Protein AF-A0A914V8Y0-F1 (afdb_monomer_lite)

Organism: NCBI:txid2011161

Foldseek 3Di:
DDPVLLVVVLVLVLVLLVVAWDAPDPDRHFFDWDWDFFPAIDTLGASNPAGGSVSVNVSSVPDDDPPDPGGDCQNVLVVVVVSVVPDDDDQQAAAEAEAEDQDDPDDCLVSLVVCVVVLHFYAYEQEADVVGDGYPFPVSGDPQRTYYPVDPPVSVSVSVVRVVSSQDDDPDFWDFQAFPVRDTDSDIKGKAFDQAFLVVQQVVLVVVVWGFADDQDPRSVVRVLVVCVVVVAPPAKEFGQWWDDPNWTFGDPHPPDTHTDDPPTDFFADPPDDDPVATGWMFGDDPDSHTGIYGDHSRDRPDDGTYITMID

Structure (mmCIF, N/CA/C/O backbone):
data_AF-A0A914V8Y0-F1
#
_entry.id   AF-A0A914V8Y0-F1
#
loop_
_atom_site.group_PDB
_atom_site.id
_atom_site.type_symbol
_atom_site.label_atom_id
_atom_site.label_alt_id
_atom_site.label_comp_id
_atom_site.label_asym_id
_atom_site.label_entity_id
_atom_site.label_seq_id
_atom_site.pdbx_PDB_ins_code
_atom_site.Cartn_x
_atom_site.Cartn_y
_atom_site.Cartn_z
_atom_site.occupancy
_atom_site.B_iso_or_equiv
_atom_site.auth_seq_id
_atom_site.auth_comp_id
_atom_site.auth_asym_id
_atom_site.auth_atom_id
_atom_site.pdbx_PDB_model_num
ATOM 1 N N . MET A 1 1 ? -21.356 -3.720 25.096 1.00 85.12 1 MET A N 1
ATOM 2 C CA . MET A 1 1 ? -20.107 -4.232 25.711 1.00 85.12 1 MET A CA 1
ATOM 3 C C . MET A 1 1 ? -20.235 -4.189 27.230 1.00 85.12 1 MET A C 1
ATOM 5 O O . MET A 1 1 ? -20.868 -3.268 27.727 1.00 85.12 1 MET A O 1
ATOM 9 N N . THR A 1 2 ? -19.669 -5.150 27.965 1.00 90.31 2 THR A N 1
ATOM 10 C CA . THR A 1 2 ? -19.557 -5.099 29.440 1.00 90.31 2 THR A CA 1
ATOM 11 C C . THR A 1 2 ? -18.242 -4.453 29.882 1.00 90.31 2 THR A C 1
ATOM 13 O O . THR A 1 2 ? -17.305 -4.348 29.090 1.00 90.31 2 THR A O 1
ATOM 16 N N . LEU A 1 3 ? -18.129 -4.089 31.164 1.00 91.00 3 LEU A N 1
ATOM 17 C CA . LEU A 1 3 ? -16.872 -3.609 31.755 1.00 91.00 3 LEU A CA 1
ATOM 18 C C . LEU A 1 3 ? -15.721 -4.618 31.577 1.00 91.00 3 LEU A C 1
ATOM 20 O O . LEU A 1 3 ? -14.601 -4.237 31.244 1.00 91.00 3 LEU A O 1
ATOM 24 N N . GLN A 1 4 ? -16.000 -5.914 31.750 1.00 91.00 4 GLN A N 1
ATOM 25 C CA . GLN A 1 4 ? -15.007 -6.968 31.532 1.00 91.00 4 GLN A CA 1
ATOM 26 C C . GLN A 1 4 ? -14.620 -7.075 30.051 1.00 91.00 4 GLN A C 1
ATOM 28 O O . GLN A 1 4 ? -13.434 -7.171 29.741 1.00 91.00 4 GLN A O 1
ATOM 33 N N . GLY A 1 5 ? -15.596 -6.999 29.139 1.00 90.75 5 GLY A N 1
ATOM 34 C CA . GLY A 1 5 ? -15.334 -6.955 27.699 1.00 90.75 5 GLY A CA 1
ATOM 35 C C . GLY A 1 5 ? -14.433 -5.781 27.305 1.00 90.75 5 GLY A C 1
ATOM 36 O O . GLY A 1 5 ? -13.482 -5.974 26.551 1.00 90.75 5 GLY A O 1
ATOM 37 N N . LEU A 1 6 ? -14.661 -4.593 27.878 1.00 93.75 6 LEU A N 1
ATOM 38 C CA . LEU A 1 6 ? -13.796 -3.432 27.653 1.00 93.75 6 LEU A CA 1
ATOM 39 C C . LEU A 1 6 ? -12.365 -3.697 28.127 1.00 93.75 6 LEU A C 1
ATOM 41 O O . LEU A 1 6 ? -11.430 -3.421 27.385 1.00 93.75 6 LEU A O 1
ATOM 45 N N . SER A 1 7 ? -12.184 -4.284 29.313 1.00 94.50 7 SER A N 1
ATOM 46 C CA . SER A 1 7 ? -10.851 -4.621 29.830 1.00 94.50 7 SER A CA 1
ATOM 47 C C . SER A 1 7 ? -10.088 -5.579 28.904 1.00 94.50 7 SER A C 1
ATOM 49 O O . SER A 1 7 ? -8.896 -5.385 28.657 1.00 94.50 7 SER A O 1
ATOM 51 N N . VAL A 1 8 ? -10.777 -6.566 28.319 1.00 93.56 8 VAL A N 1
ATOM 52 C CA . VAL A 1 8 ? -10.186 -7.469 27.319 1.00 93.56 8 VAL A CA 1
ATOM 53 C C . VAL A 1 8 ? -9.778 -6.704 26.057 1.00 93.56 8 VAL A C 1
ATOM 55 O O . VAL A 1 8 ? -8.661 -6.883 25.571 1.00 93.56 8 VAL A O 1
ATOM 58 N N . VAL A 1 9 ? -10.642 -5.821 25.547 1.00 94.50 9 VAL A N 1
ATOM 59 C CA . VAL A 1 9 ? -10.338 -4.983 24.375 1.00 94.50 9 VAL A CA 1
ATOM 60 C C . VAL A 1 9 ? -9.158 -4.045 24.651 1.00 94.50 9 VAL A C 1
ATOM 62 O O . VAL A 1 9 ? -8.267 -3.933 23.815 1.00 94.50 9 VAL A O 1
ATOM 65 N N . GLN A 1 10 ? -9.088 -3.423 25.830 1.00 96.62 10 GLN A N 1
ATOM 66 C CA . GLN A 1 10 ? -7.956 -2.583 26.235 1.00 96.62 10 GLN A CA 1
ATOM 67 C C . GLN A 1 10 ? -6.643 -3.371 26.275 1.00 96.62 10 GLN A C 1
ATOM 69 O O . GLN A 1 10 ? -5.620 -2.873 25.803 1.00 96.62 10 GLN A O 1
ATOM 74 N N . GLY A 1 11 ? -6.662 -4.597 26.807 1.00 96.00 11 GLY A N 1
ATOM 75 C CA . GLY A 1 11 ? -5.497 -5.485 26.818 1.00 96.00 11 GLY A CA 1
ATOM 76 C C . GLY A 1 11 ? -5.042 -5.862 25.407 1.00 96.00 11 GLY A C 1
ATOM 77 O O . GLY A 1 11 ? -3.859 -5.759 25.091 1.00 96.00 11 GLY A O 1
ATOM 78 N N . PHE A 1 12 ? -5.989 -6.213 24.536 1.00 95.12 12 PHE A N 1
ATOM 79 C CA . PHE A 1 12 ? -5.719 -6.517 23.131 1.00 95.12 12 PHE A CA 1
ATOM 80 C C . PHE A 1 12 ? -5.110 -5.324 22.379 1.00 95.12 12 PHE A C 1
ATOM 82 O O . PHE A 1 12 ? -4.052 -5.458 21.764 1.00 95.12 12 PHE A O 1
ATOM 89 N N . LEU A 1 13 ? -5.729 -4.142 22.476 1.00 96.31 13 LEU A N 1
ATOM 90 C CA . LEU A 1 13 ? -5.207 -2.918 21.864 1.00 96.31 13 LEU A CA 1
ATOM 91 C C . LEU A 1 13 ? -3.825 -2.563 22.424 1.00 96.31 13 LEU A C 1
ATOM 93 O O . LEU A 1 13 ? -2.939 -2.203 21.655 1.00 96.31 13 LEU A O 1
ATOM 97 N N . SER A 1 14 ? -3.605 -2.718 23.733 1.00 96.69 14 SER A N 1
ATOM 98 C CA . SER A 1 14 ? -2.287 -2.488 24.341 1.00 96.69 14 SER A CA 1
ATOM 99 C C . SER A 1 14 ? -1.213 -3.366 23.693 1.00 96.69 14 SER A C 1
ATOM 101 O O . SER A 1 14 ? -0.189 -2.838 23.277 1.00 96.69 14 SER A O 1
ATOM 103 N N . GLY A 1 15 ? -1.470 -4.666 23.507 1.00 95.25 15 GLY A N 1
ATOM 104 C CA . GLY A 1 15 ? -0.516 -5.576 22.860 1.00 95.25 15 GLY A CA 1
ATOM 105 C C . GLY A 1 15 ? -0.212 -5.224 21.396 1.00 95.25 15 GLY A C 1
ATOM 106 O O . GLY A 1 15 ? 0.928 -5.356 20.948 1.00 95.25 15 GLY A O 1
ATOM 107 N N . ILE A 1 16 ? -1.200 -4.710 20.649 1.00 94.88 16 ILE A N 1
ATOM 108 C CA . ILE A 1 16 ? -0.961 -4.172 19.299 1.00 94.88 16 ILE A CA 1
ATOM 109 C C . ILE A 1 16 ? -0.028 -2.961 19.377 1.00 94.88 16 ILE A C 1
ATOM 111 O O . ILE A 1 16 ? 0.986 -2.922 18.685 1.00 94.88 16 ILE A O 1
ATOM 115 N N . PHE A 1 17 ? -0.353 -1.975 20.217 1.00 95.25 17 PHE A N 1
ATOM 116 C CA . PHE A 1 17 ? 0.397 -0.719 20.289 1.00 95.25 17 PHE A CA 1
ATOM 117 C C . PHE A 1 17 ? 1.781 -0.863 20.935 1.00 95.25 17 PHE A C 1
ATOM 119 O O . PHE A 1 17 ? 2.656 -0.059 20.632 1.00 95.25 17 PHE A O 1
ATOM 126 N N . GLU A 1 18 ? 2.028 -1.908 21.728 1.00 95.00 18 GLU A N 1
ATOM 127 C CA . GLU A 1 18 ? 3.374 -2.305 22.174 1.00 95.00 18 GLU A CA 1
ATOM 128 C C . GLU A 1 18 ? 4.288 -2.696 21.003 1.00 95.00 18 GLU A C 1
ATOM 130 O O . GLU A 1 18 ? 5.498 -2.487 21.064 1.00 95.00 18 GLU A O 1
ATOM 135 N N . SER A 1 19 ? 3.715 -3.213 19.912 1.00 91.94 19 SER A N 1
ATOM 136 C CA . SER A 1 19 ? 4.452 -3.577 18.694 1.00 91.94 19 SER A CA 1
ATOM 137 C C . SER A 1 19 ? 4.633 -2.400 17.725 1.00 91.94 19 SER A C 1
ATOM 139 O O . SER A 1 19 ? 5.245 -2.560 16.668 1.00 91.94 19 SER A O 1
ATOM 141 N N . LEU A 1 20 ? 4.098 -1.216 18.053 1.00 93.50 20 LEU A N 1
ATOM 142 C CA . LEU A 1 20 ? 4.116 -0.028 17.201 1.00 93.50 20 LEU A CA 1
ATOM 143 C C . LEU A 1 20 ? 4.937 1.105 17.829 1.00 93.50 20 LEU A C 1
ATOM 145 O O . LEU A 1 20 ? 4.968 1.316 19.041 1.00 93.50 20 LEU A O 1
ATOM 149 N N . SER A 1 21 ? 5.566 1.905 16.971 1.00 95.00 21 SER A N 1
ATOM 150 C CA . SER A 1 21 ? 6.230 3.142 17.390 1.00 95.00 21 SER A CA 1
ATOM 151 C C . SER A 1 21 ? 5.251 4.312 17.296 1.00 95.00 21 SER A C 1
ATOM 153 O O . SER A 1 21 ? 4.904 4.736 16.190 1.00 95.00 21 SER A O 1
ATOM 155 N N . VAL A 1 22 ? 4.799 4.839 18.437 1.00 96.94 22 VAL A N 1
ATOM 156 C CA . VAL A 1 22 ? 3.896 6.001 18.492 1.00 96.94 22 VAL A CA 1
ATOM 157 C C . VAL A 1 22 ? 4.695 7.275 18.736 1.00 96.94 22 VAL A C 1
ATOM 159 O O . VAL A 1 22 ? 5.467 7.353 19.690 1.00 96.94 22 VAL A O 1
ATOM 162 N N . SER A 1 23 ? 4.521 8.275 17.871 1.00 95.81 23 SER A N 1
ATOM 163 C CA . SER A 1 23 ? 5.169 9.583 18.000 1.00 95.81 23 SER A CA 1
ATOM 164 C C . SER A 1 23 ? 4.495 10.633 17.115 1.00 95.81 23 SER A C 1
ATOM 166 O O . SER A 1 23 ? 3.893 10.312 16.090 1.00 95.81 23 SER A O 1
ATOM 168 N N . GLN A 1 24 ? 4.669 11.909 17.469 1.00 94.62 24 GLN A N 1
ATOM 169 C CA . GLN A 1 24 ? 4.318 13.046 16.611 1.00 94.62 24 GLN A CA 1
ATOM 170 C C . GLN A 1 24 ? 5.422 13.413 15.599 1.00 94.62 24 GLN A C 1
ATOM 172 O O . GLN A 1 24 ? 5.199 14.273 14.745 1.00 94.62 24 GLN A O 1
ATOM 177 N N . GLY A 1 25 ? 6.595 12.771 15.683 1.00 90.50 25 GLY A N 1
ATOM 178 C CA . GLY A 1 25 ? 7.754 13.039 14.831 1.00 90.50 25 GLY A CA 1
ATOM 179 C C . GLY A 1 25 ? 7.596 12.624 13.362 1.00 90.50 25 GLY A C 1
ATOM 180 O O . GLY A 1 25 ? 6.629 11.982 12.954 1.00 90.50 25 GLY A O 1
ATOM 181 N N . VAL A 1 26 ? 8.597 12.980 12.552 1.00 85.62 26 VAL A N 1
ATOM 182 C CA . VAL A 1 26 ? 8.676 12.607 11.131 1.00 85.62 26 VAL A CA 1
ATOM 183 C C . VAL A 1 26 ? 9.380 11.260 10.993 1.00 85.62 26 VAL A C 1
ATOM 185 O O . VAL A 1 26 ? 10.468 11.071 11.530 1.00 85.62 26 VAL A O 1
ATOM 188 N N . GLY A 1 27 ? 8.773 10.326 10.263 1.00 85.00 27 GLY A N 1
ATOM 189 C CA . GLY A 1 27 ? 9.328 8.995 10.025 1.00 85.00 27 GLY A CA 1
ATOM 190 C C . GLY A 1 27 ? 8.258 7.909 10.062 1.00 85.00 27 GLY A C 1
ATOM 191 O O . GLY A 1 27 ? 7.068 8.184 9.876 1.00 85.00 27 GLY A O 1
ATOM 192 N N . GLN A 1 28 ? 8.691 6.675 10.318 1.00 86.88 28 GLN A N 1
ATOM 193 C CA . GLN A 1 28 ? 7.829 5.497 10.449 1.00 86.88 28 GLN A CA 1
ATOM 194 C C . GLN A 1 28 ? 7.165 5.453 11.835 1.00 86.88 28 GLN A C 1
ATOM 196 O O . GLN A 1 28 ? 7.394 4.548 12.631 1.00 86.88 28 GLN A O 1
ATOM 201 N N . TYR A 1 29 ? 6.355 6.471 12.127 1.00 92.56 29 TYR A N 1
ATOM 202 C CA . TYR A 1 29 ? 5.628 6.598 13.388 1.00 92.56 29 TYR A CA 1
ATOM 203 C C . TYR A 1 29 ? 4.118 6.602 13.175 1.00 92.56 29 TYR A C 1
ATOM 205 O O . TYR A 1 29 ? 3.599 7.187 12.213 1.00 92.56 29 TYR A O 1
ATOM 213 N N . THR A 1 30 ? 3.420 5.998 14.129 1.00 94.31 30 THR A N 1
ATOM 214 C CA . THR A 1 30 ? 1.962 5.982 14.236 1.00 94.31 30 THR A CA 1
ATOM 215 C C . THR A 1 30 ? 1.492 7.140 15.112 1.00 94.31 30 THR A C 1
ATOM 217 O O . THR A 1 30 ? 2.129 7.477 16.107 1.00 94.31 30 THR A O 1
ATOM 220 N N . ARG A 1 31 ? 0.358 7.738 14.745 1.00 95.75 31 ARG A N 1
ATOM 221 C CA . ARG A 1 31 ? -0.401 8.663 15.592 1.00 95.75 31 ARG A CA 1
ATOM 222 C C . ARG A 1 31 ? -1.704 7.981 15.987 1.00 95.75 31 ARG A C 1
ATOM 224 O O . ARG A 1 31 ? -2.298 7.301 15.155 1.00 95.75 31 ARG A O 1
ATOM 231 N N . LEU A 1 32 ? -2.120 8.137 17.238 1.00 97.19 32 LEU A N 1
ATOM 232 C CA . LEU A 1 32 ? -3.288 7.455 17.793 1.00 97.19 32 LEU A CA 1
ATOM 233 C C . LEU A 1 32 ? -4.318 8.485 18.246 1.00 97.19 32 LEU A C 1
ATOM 235 O O . LEU A 1 32 ? -3.988 9.360 19.036 1.00 97.19 32 LEU A O 1
ATOM 239 N N . GLY A 1 33 ? -5.548 8.348 17.759 1.00 97.31 33 GLY A N 1
ATOM 240 C CA . GLY A 1 33 ? -6.749 9.027 18.242 1.00 97.31 33 GLY A CA 1
ATOM 241 C C . GLY A 1 33 ? -7.706 7.977 18.795 1.00 97.31 33 GLY A C 1
ATOM 242 O O . GLY A 1 33 ? -7.802 6.891 18.221 1.00 97.31 33 GLY A O 1
ATOM 243 N N . ILE A 1 34 ? -8.389 8.265 19.901 1.00 98.06 34 ILE A N 1
ATOM 244 C CA . ILE A 1 34 ? -9.304 7.310 20.538 1.00 98.06 34 ILE A CA 1
ATOM 245 C C . ILE A 1 34 ? -10.673 7.959 20.698 1.00 98.06 34 ILE A C 1
ATOM 247 O O . ILE A 1 34 ? -10.817 9.013 21.320 1.00 98.06 34 ILE A O 1
ATOM 251 N N . VAL A 1 35 ? -11.686 7.283 20.161 1.00 97.88 35 VAL A N 1
ATOM 252 C CA . VAL A 1 35 ? -13.099 7.636 20.299 1.00 97.88 35 VAL A CA 1
ATOM 253 C C . VAL A 1 35 ? -13.811 6.441 20.921 1.00 97.88 35 VAL A C 1
ATOM 255 O O . VAL A 1 35 ? -13.752 5.338 20.379 1.00 97.88 35 VAL A O 1
ATOM 258 N N . GLY A 1 36 ? -14.469 6.644 22.060 1.00 95.81 36 GLY A N 1
ATOM 259 C CA . GLY A 1 36 ? -15.422 5.669 22.592 1.00 95.81 36 GLY A CA 1
ATOM 260 C C . GLY A 1 36 ? -16.832 6.011 22.148 1.00 95.81 36 GLY A C 1
ATOM 261 O O . GLY A 1 36 ? -17.140 7.175 21.899 1.00 95.81 36 GLY A O 1
ATOM 262 N N . PHE A 1 37 ? -17.692 5.005 22.045 1.00 94.38 37 PHE A N 1
ATOM 263 C CA . PHE A 1 37 ? -19.072 5.205 21.622 1.00 94.38 37 PHE A CA 1
ATOM 264 C C . PHE A 1 37 ? -20.035 4.246 22.325 1.00 94.38 37 PHE A C 1
ATOM 266 O O . PHE A 1 37 ? -19.698 3.096 22.614 1.00 94.38 37 PHE A O 1
ATOM 273 N N . ALA A 1 38 ? -21.237 4.755 22.577 1.00 93.69 38 ALA A N 1
ATOM 274 C CA . ALA A 1 38 ? -22.417 4.038 23.049 1.00 93.69 38 ALA A CA 1
ATOM 275 C C . ALA A 1 38 ? -23.648 4.663 22.364 1.00 93.69 38 ALA A C 1
ATOM 277 O O . ALA A 1 38 ? -23.738 4.620 21.137 1.00 93.69 38 ALA A O 1
ATOM 278 N N . ALA A 1 39 ? -24.551 5.315 23.109 1.00 92.44 39 ALA A N 1
ATOM 279 C CA . ALA A 1 39 ? -25.604 6.159 22.527 1.00 92.44 39 ALA A CA 1
ATOM 280 C C . ALA A 1 39 ? -25.028 7.398 21.811 1.00 92.44 39 ALA A C 1
ATOM 282 O O . ALA A 1 39 ? -25.521 7.805 20.759 1.00 92.44 39 ALA A O 1
ATOM 283 N N . ASN A 1 40 ? -23.969 7.973 22.391 1.00 92.75 40 ASN A N 1
ATOM 284 C CA . ASN A 1 40 ? -23.201 9.098 21.863 1.00 92.75 40 ASN A CA 1
ATOM 285 C C . ASN A 1 40 ? -21.730 8.692 21.700 1.00 92.75 40 ASN A C 1
ATOM 287 O O . ASN A 1 40 ? -21.305 7.659 22.224 1.00 92.75 40 ASN A O 1
ATOM 291 N N . ALA A 1 41 ? -20.955 9.514 20.996 1.00 95.62 41 ALA A N 1
ATOM 292 C CA . ALA A 1 41 ? -19.517 9.339 20.841 1.00 95.62 41 ALA A CA 1
ATOM 293 C C . ALA A 1 41 ? -18.739 10.371 21.668 1.00 95.62 41 ALA A C 1
ATOM 295 O O . ALA A 1 41 ? -19.129 11.535 21.753 1.00 95.62 41 ALA A O 1
ATOM 296 N N . THR A 1 42 ? -17.627 9.932 22.254 1.00 96.31 42 THR A N 1
ATOM 297 C CA . THR A 1 42 ? -16.758 10.730 23.123 1.00 96.31 42 THR A CA 1
ATOM 298 C C . THR A 1 42 ? -15.320 10.604 22.643 1.00 96.31 42 THR A C 1
ATOM 300 O O . THR A 1 42 ? -14.786 9.498 22.535 1.00 96.31 42 THR A O 1
ATOM 303 N N . VAL A 1 43 ? -14.674 11.739 22.376 1.00 97.69 43 VAL A N 1
ATOM 304 C CA . VAL A 1 43 ? -13.241 11.790 22.062 1.00 97.69 43 VAL A CA 1
ATOM 305 C C . VAL A 1 43 ? -12.452 11.696 23.366 1.00 97.69 43 VAL A C 1
ATOM 307 O O . VAL A 1 43 ? -12.572 12.568 24.223 1.00 97.69 43 VAL A O 1
ATOM 310 N N . PHE A 1 44 ? -11.634 10.655 23.513 1.00 97.00 44 PHE A N 1
ATOM 311 C CA . PHE A 1 44 ? -10.677 10.548 24.619 1.00 97.00 44 PHE A CA 1
ATOM 312 C C . PHE A 1 44 ? -9.378 11.287 24.300 1.00 97.00 44 PHE A C 1
ATOM 314 O O . PHE A 1 44 ? -8.791 11.902 25.187 1.00 97.00 44 PHE A O 1
ATOM 321 N N . ASN A 1 45 ? -8.948 11.245 23.037 1.00 97.00 45 ASN A N 1
ATOM 322 C CA . ASN A 1 45 ? -7.819 12.020 22.540 1.00 97.00 45 ASN A CA 1
ATOM 323 C C . ASN A 1 45 ? -7.850 12.145 21.009 1.00 97.00 45 ASN A C 1
ATOM 325 O O . ASN A 1 45 ? -8.334 11.255 20.302 1.00 97.00 45 ASN A O 1
ATOM 329 N N . TYR A 1 46 ? -7.261 13.223 20.505 1.00 97.62 46 TYR A N 1
ATOM 330 C CA . TYR A 1 46 ? -7.013 13.460 19.088 1.00 97.62 46 TYR A CA 1
ATOM 331 C C . TYR A 1 46 ? -5.701 12.809 18.634 1.00 97.62 46 TYR A C 1
ATOM 333 O O . TYR A 1 46 ? -4.859 12.409 19.443 1.00 97.62 46 TYR A O 1
ATOM 341 N N . LEU A 1 47 ? -5.506 12.736 17.312 1.00 97.00 47 LEU A N 1
ATOM 342 C CA . LEU A 1 47 ? -4.308 12.166 16.678 1.00 97.00 47 LEU A CA 1
ATOM 343 C C . LEU A 1 47 ? -3.005 12.887 17.076 1.00 97.00 47 LEU A C 1
ATOM 345 O O . LEU A 1 47 ? -1.923 12.316 16.943 1.00 97.00 47 LEU A O 1
ATOM 349 N N . THR A 1 48 ? -3.094 14.126 17.558 1.00 95.81 48 THR A N 1
ATOM 350 C CA . THR A 1 48 ? -1.958 14.990 17.914 1.00 95.81 48 THR A CA 1
ATOM 351 C C . THR A 1 48 ? -1.581 14.960 19.395 1.00 95.81 48 THR A C 1
ATOM 353 O O . THR A 1 48 ? -0.548 15.511 19.767 1.00 95.81 48 THR A O 1
ATOM 356 N N . ASP A 1 49 ? -2.388 14.324 20.244 1.00 96.69 49 ASP A N 1
ATOM 357 C CA . ASP A 1 49 ? -2.256 14.465 21.701 1.00 96.69 49 ASP A CA 1
ATOM 358 C C . ASP A 1 49 ? -1.204 13.514 22.296 1.00 96.69 49 ASP A C 1
ATOM 360 O O . ASP A 1 49 ? -0.579 13.813 23.315 1.00 96.69 49 ASP A O 1
ATOM 364 N N . ILE A 1 50 ? -0.991 12.361 21.655 1.00 97.31 50 ILE A N 1
ATOM 365 C CA . ILE A 1 50 ? -0.146 11.271 22.160 1.00 97.31 50 ILE A CA 1
ATOM 366 C C . ILE A 1 50 ? 1.240 11.328 21.513 1.00 97.31 50 ILE A C 1
ATOM 368 O O . ILE A 1 50 ? 1.374 11.210 20.296 1.00 97.31 50 ILE A O 1
ATOM 372 N N . ASN A 1 51 ? 2.289 11.462 22.327 1.00 96.75 51 ASN A N 1
ATOM 373 C CA . ASN A 1 51 ? 3.661 11.697 21.860 1.00 96.75 51 ASN A CA 1
ATOM 374 C C . ASN A 1 51 ? 4.596 10.484 21.973 1.00 96.75 51 ASN A C 1
ATOM 376 O O . ASN A 1 51 ? 5.706 10.530 21.439 1.00 96.75 51 ASN A O 1
ATOM 380 N N . SER A 1 52 ? 4.179 9.419 22.658 1.00 97.56 52 SER A N 1
ATOM 381 C CA . SER A 1 52 ? 4.984 8.209 22.853 1.00 97.56 52 SER A CA 1
ATOM 382 C C . SER A 1 52 ? 4.127 6.950 22.950 1.00 97.56 52 SER A C 1
ATOM 384 O O . SER A 1 52 ? 2.930 7.019 23.247 1.00 97.56 52 SER A O 1
ATOM 386 N N . THR A 1 53 ? 4.754 5.786 22.761 1.00 97.81 53 THR A N 1
ATOM 387 C CA . THR A 1 53 ? 4.100 4.487 22.968 1.00 97.81 53 THR A CA 1
ATOM 388 C C . THR A 1 53 ? 3.597 4.336 24.409 1.00 97.81 53 THR A C 1
ATOM 390 O O . THR A 1 53 ? 2.453 3.943 24.603 1.00 97.81 53 THR A O 1
ATOM 393 N N . ASP A 1 54 ? 4.350 4.766 25.427 1.00 98.00 54 ASP A N 1
ATOM 394 C CA . ASP A 1 54 ? 3.891 4.710 26.828 1.00 98.00 54 ASP A CA 1
ATOM 395 C C . ASP A 1 54 ? 2.631 5.554 27.086 1.00 98.00 54 ASP A C 1
ATOM 397 O O . ASP A 1 54 ? 1.727 5.142 27.824 1.00 98.00 54 ASP A O 1
ATOM 401 N N . GLN A 1 55 ? 2.542 6.734 26.459 1.00 98.25 55 GLN A N 1
ATOM 402 C CA . GLN A 1 55 ? 1.339 7.566 26.520 1.00 98.25 55 GLN A CA 1
ATOM 403 C C . GLN A 1 55 ? 0.165 6.900 25.795 1.00 98.25 55 GLN A C 1
ATOM 405 O O . GLN A 1 55 ? -0.954 6.963 26.296 1.00 98.25 55 GLN A O 1
ATOM 410 N N . ALA A 1 56 ? 0.412 6.213 24.675 1.00 98.19 56 ALA A N 1
ATOM 411 C CA . ALA A 1 56 ? -0.610 5.441 23.972 1.00 98.19 56 ALA A CA 1
ATOM 412 C C . ALA A 1 56 ? -1.188 4.329 24.855 1.00 98.19 56 ALA A C 1
ATOM 414 O O . ALA A 1 56 ? -2.404 4.235 25.010 1.00 98.19 56 ALA A O 1
ATOM 415 N N . LEU A 1 5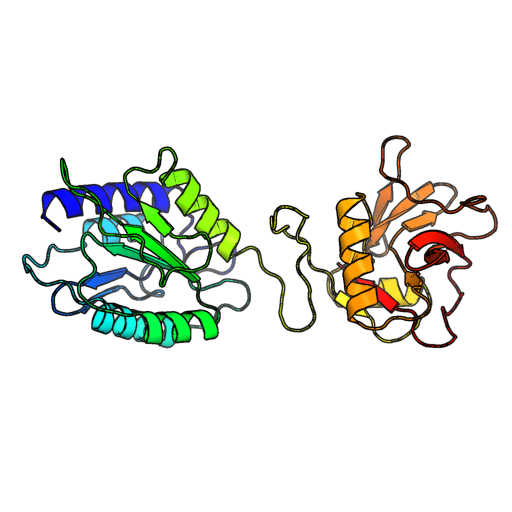7 ? -0.327 3.539 25.503 1.00 98.25 57 LEU A N 1
ATOM 416 C CA . LEU A 1 57 ? -0.752 2.475 26.418 1.00 98.25 57 LEU A CA 1
ATOM 417 C C . LEU A 1 57 ? -1.527 3.034 27.617 1.00 98.25 57 LEU A C 1
ATOM 419 O O . LEU A 1 57 ? -2.527 2.454 28.041 1.00 98.25 57 LEU A O 1
ATOM 423 N N . SER A 1 58 ? -1.098 4.181 28.145 1.00 98.00 58 SER A N 1
ATOM 424 C CA . SER A 1 58 ? -1.798 4.865 29.236 1.00 98.00 58 SER A CA 1
ATOM 425 C C . SER A 1 58 ? -3.179 5.366 28.802 1.00 98.00 58 SER A C 1
ATOM 427 O O . SER A 1 58 ? -4.149 5.159 29.528 1.00 98.00 58 SER A O 1
ATOM 429 N N . ALA A 1 59 ? -3.291 5.956 27.608 1.00 98.06 59 ALA A N 1
ATOM 430 C CA . ALA A 1 59 ? -4.554 6.433 27.045 1.00 98.06 59 ALA A CA 1
ATOM 431 C C . ALA A 1 59 ? -5.542 5.284 26.786 1.00 98.06 59 ALA A C 1
ATOM 433 O O . ALA A 1 59 ? -6.705 5.384 27.165 1.00 98.06 59 ALA A O 1
ATOM 434 N N . ILE A 1 60 ? -5.073 4.156 26.235 1.00 98.06 60 ILE A N 1
ATOM 435 C CA . ILE A 1 60 ? -5.895 2.953 26.017 1.00 98.06 60 ILE A CA 1
ATOM 436 C C . ILE A 1 60 ? -6.462 2.429 27.344 1.00 98.06 60 ILE A C 1
ATOM 438 O O . ILE A 1 60 ? -7.656 2.145 27.445 1.00 98.06 60 ILE A O 1
ATOM 442 N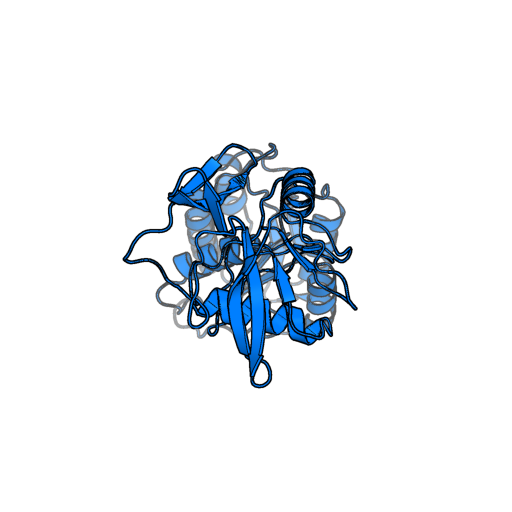 N . ARG A 1 61 ? -5.631 2.336 28.390 1.00 96.94 61 ARG A N 1
ATOM 443 C CA . ARG A 1 61 ? -6.064 1.889 29.728 1.00 96.94 61 ARG A CA 1
ATOM 444 C C . ARG A 1 61 ? -7.002 2.885 30.417 1.00 96.94 61 ARG A C 1
ATOM 446 O O . ARG A 1 61 ? -7.777 2.480 31.278 1.00 96.94 61 ARG A O 1
ATOM 453 N N . ALA A 1 62 ? -6.940 4.163 30.047 1.00 96.38 62 ALA A N 1
ATOM 454 C CA . ALA A 1 62 ? -7.780 5.221 30.603 1.00 96.38 62 ALA A CA 1
ATOM 455 C C . ALA A 1 62 ? -9.170 5.325 29.949 1.00 96.38 62 ALA A C 1
ATOM 457 O O . ALA A 1 62 ? -9.999 6.089 30.445 1.00 96.38 62 ALA A O 1
ATOM 458 N N . ILE A 1 63 ? -9.445 4.574 28.871 1.00 96.12 63 ILE A N 1
ATOM 459 C CA . ILE A 1 63 ? -10.776 4.525 28.246 1.00 96.12 63 ILE A CA 1
ATOM 460 C C . ILE A 1 63 ? -11.809 4.120 29.300 1.00 96.12 63 ILE A C 1
ATOM 462 O O . ILE A 1 63 ? -11.704 3.064 29.927 1.00 96.12 63 ILE A O 1
ATOM 466 N N . GLN A 1 64 ? -12.813 4.972 29.488 1.00 93.75 64 GLN A N 1
ATOM 467 C CA . GLN A 1 64 ? -13.853 4.762 30.485 1.00 93.75 64 GLN A CA 1
ATOM 468 C C . GLN A 1 64 ? -15.018 3.968 29.901 1.00 93.75 64 GLN A C 1
ATOM 470 O O . GLN A 1 64 ? -15.433 4.182 28.761 1.00 93.75 64 GLN A O 1
ATOM 475 N N . TYR A 1 65 ? -15.556 3.056 30.708 1.00 92.94 65 TYR A N 1
ATOM 476 C CA . TYR A 1 65 ? -16.780 2.343 30.378 1.00 92.94 65 TYR A CA 1
ATOM 477 C C . TYR A 1 65 ? -17.983 3.274 30.542 1.00 92.94 65 TYR A C 1
ATOM 479 O O . TYR A 1 65 ? -18.210 3.791 31.632 1.00 92.94 65 TYR A O 1
ATOM 487 N N . ASP A 1 66 ? -18.748 3.460 29.467 1.00 92.38 66 ASP A N 1
ATOM 488 C CA . ASP A 1 66 ? -19.934 4.325 29.457 1.00 92.38 66 ASP A CA 1
ATOM 489 C C . ASP A 1 66 ? -21.080 3.774 30.327 1.00 92.38 66 ASP A C 1
ATOM 491 O O . ASP A 1 66 ? -21.802 4.530 30.969 1.00 92.38 66 ASP A O 1
ATOM 495 N N . GLY A 1 67 ? -21.230 2.447 30.400 1.00 87.94 67 GLY A N 1
ATOM 496 C CA . GLY A 1 67 ? -22.312 1.804 31.155 1.00 87.94 67 GLY A CA 1
ATOM 497 C C . GLY A 1 67 ? -23.671 1.782 30.453 1.00 87.94 67 GLY A C 1
ATOM 498 O O . GLY A 1 67 ? -24.568 1.092 30.936 1.00 87.94 67 GLY A O 1
ATOM 499 N N . GLY A 1 68 ? -23.826 2.479 29.323 1.00 85.94 68 GLY A N 1
ATOM 500 C CA . GLY A 1 68 ? -25.025 2.429 28.495 1.00 85.94 68 GLY A CA 1
ATOM 501 C C . GLY A 1 68 ? -25.245 1.081 27.799 1.00 85.94 68 GLY A C 1
ATOM 502 O O . GLY A 1 68 ? -24.318 0.302 27.559 1.00 85.94 68 GLY A O 1
ATOM 503 N N . ASP A 1 69 ? -26.503 0.819 27.447 1.00 85.75 69 ASP A N 1
ATOM 504 C CA . ASP A 1 69 ? -26.964 -0.375 26.728 1.00 85.75 69 ASP A CA 1
ATOM 505 C C . ASP A 1 69 ? -27.200 -0.128 25.226 1.00 85.75 69 ASP A C 1
ATOM 507 O O . ASP A 1 69 ? -27.421 -1.072 24.465 1.00 85.75 69 ASP A O 1
ATOM 511 N N . GLN A 1 70 ? -27.115 1.128 24.784 1.00 89.06 70 GLN A N 1
ATOM 512 C CA . GLN A 1 70 ? -27.262 1.515 23.384 1.00 89.06 70 GLN A CA 1
ATOM 513 C C . GLN A 1 70 ? -25.923 1.543 22.649 1.00 89.06 70 GLN A C 1
ATOM 515 O O . GLN A 1 70 ? -24.888 1.921 23.196 1.00 89.06 70 GLN A O 1
ATOM 520 N N . VAL A 1 71 ? -25.973 1.196 21.365 1.00 90.44 71 VAL A N 1
ATOM 521 C CA . VAL A 1 71 ? -24.854 1.308 20.429 1.00 90.44 71 VAL A CA 1
ATOM 522 C C . VAL A 1 71 ? -25.339 2.081 19.210 1.00 90.44 71 VAL A C 1
ATOM 524 O O . VAL A 1 71 ? -26.385 1.756 18.653 1.00 90.44 71 VAL A O 1
ATOM 527 N N . ASN A 1 72 ? -24.599 3.116 18.827 1.00 92.25 72 ASN A N 1
ATOM 528 C CA . ASN A 1 72 ? -24.891 3.948 17.669 1.00 92.25 72 ASN A CA 1
ATOM 529 C C . ASN A 1 72 ? -23.577 4.283 16.954 1.00 92.25 72 ASN A C 1
ATOM 531 O O . ASN A 1 72 ? -22.735 5.015 17.481 1.00 92.25 72 ASN A O 1
ATOM 535 N N . LEU A 1 73 ? -23.375 3.712 15.769 1.00 93.06 73 LEU A N 1
ATOM 536 C CA . LEU A 1 73 ? -22.153 3.892 14.993 1.00 93.06 73 LEU A CA 1
ATOM 537 C C . LEU A 1 73 ? -22.169 5.214 14.223 1.00 93.06 73 LEU A C 1
ATOM 539 O O . LEU A 1 73 ? -21.113 5.813 14.051 1.00 93.06 73 LEU A O 1
ATOM 543 N N . ILE A 1 74 ? -23.329 5.723 13.806 1.00 93.56 74 ILE A N 1
ATOM 544 C CA . ILE A 1 74 ? -23.439 7.011 13.100 1.00 93.56 74 ILE A CA 1
ATOM 545 C C . ILE A 1 74 ? -22.715 8.170 13.824 1.00 93.56 74 ILE A C 1
ATOM 547 O O . ILE A 1 74 ? -21.846 8.782 13.193 1.00 93.56 74 ILE A O 1
ATOM 551 N N . PRO A 1 75 ? -22.985 8.485 15.111 1.00 94.75 75 PRO A N 1
ATOM 552 C CA . PRO A 1 75 ? -22.270 9.545 15.817 1.00 94.75 75 PRO A CA 1
ATOM 553 C C . PRO A 1 75 ? -20.788 9.203 15.995 1.00 94.75 75 PRO A C 1
ATOM 555 O O . PRO A 1 75 ? -19.951 10.092 15.893 1.00 94.75 75 PRO A O 1
ATOM 558 N N . ALA A 1 76 ? -20.434 7.924 16.168 1.00 95.00 76 ALA A N 1
ATOM 559 C CA . ALA A 1 76 ? -19.035 7.502 16.245 1.00 95.00 76 ALA A CA 1
ATOM 560 C C . ALA A 1 76 ? -18.271 7.835 14.956 1.00 95.00 76 ALA A C 1
ATOM 562 O O . ALA A 1 76 ? -17.193 8.424 15.002 1.00 95.00 76 ALA A O 1
ATOM 563 N N . PHE A 1 77 ? -18.852 7.526 13.798 1.00 95.50 77 PHE A N 1
ATOM 564 C CA . PHE A 1 77 ? -18.281 7.836 12.492 1.00 95.50 77 PHE A CA 1
ATOM 565 C C . PHE A 1 77 ? -18.165 9.348 12.240 1.00 95.50 77 PHE A C 1
ATOM 567 O O . PHE A 1 77 ? -17.161 9.796 11.685 1.00 95.50 77 PHE A O 1
ATOM 574 N N . GLN A 1 78 ? -19.150 10.138 12.675 1.00 95.12 78 GLN A N 1
ATOM 575 C CA . GLN A 1 78 ? -19.098 11.603 12.597 1.00 95.12 78 GLN A CA 1
ATOM 576 C C . GLN A 1 78 ? -17.970 12.175 13.466 1.00 95.12 78 GLN A C 1
ATOM 578 O O . GLN A 1 78 ? -17.177 12.987 12.992 1.00 95.12 78 GLN A O 1
ATOM 583 N N . THR A 1 79 ? -17.836 11.701 14.705 1.00 97.25 79 THR A N 1
ATOM 584 C CA . THR A 1 79 ? -16.749 12.105 15.606 1.00 97.25 79 THR A CA 1
ATOM 585 C C . THR A 1 79 ? -15.378 11.673 15.080 1.00 97.25 79 THR A C 1
ATOM 587 O O . THR A 1 79 ? -14.415 12.429 15.164 1.00 97.25 79 THR A O 1
ATOM 590 N N . VAL A 1 80 ? -15.263 10.492 14.466 1.00 97.19 80 VAL A N 1
ATOM 591 C CA . VAL A 1 80 ? -14.022 10.070 13.793 1.00 97.19 80 VAL A CA 1
ATOM 592 C C . VAL A 1 80 ? -13.672 11.010 12.637 1.00 97.19 80 VAL A C 1
ATOM 594 O O . VAL A 1 80 ? -12.507 11.374 12.475 1.00 97.19 80 VAL A O 1
ATOM 597 N N . GLN A 1 81 ? -14.660 11.439 11.847 1.00 95.44 81 GLN A N 1
ATOM 598 C CA . GLN A 1 81 ? -14.439 12.406 10.773 1.00 95.44 81 GLN A CA 1
ATOM 599 C C . GLN A 1 81 ? -13.930 13.747 11.317 1.00 95.44 81 GLN A C 1
ATOM 601 O O . GLN A 1 81 ? -13.003 14.314 10.740 1.00 95.44 81 GLN A O 1
ATOM 606 N N . GLU A 1 82 ? -14.483 14.219 12.437 1.00 95.31 82 GLU A N 1
ATOM 607 C CA . GLU A 1 82 ? -13.996 15.406 13.144 1.00 95.31 82 GLU A CA 1
ATOM 608 C C . GLU A 1 82 ? -12.527 15.238 13.554 1.00 95.31 82 GLU A C 1
ATOM 610 O O . GLU A 1 82 ? -11.693 16.039 13.131 1.00 95.31 82 GLU A O 1
ATOM 615 N N . VAL A 1 83 ? -12.190 14.160 14.273 1.00 96.88 83 VAL A N 1
ATOM 616 C CA . VAL A 1 83 ? -10.821 13.860 14.741 1.00 96.88 83 VAL A CA 1
ATOM 617 C C . VAL A 1 83 ? -9.811 13.802 13.591 1.00 96.88 83 VAL A C 1
ATOM 619 O O . VAL A 1 83 ? -8.683 14.276 13.730 1.00 96.88 83 VAL A O 1
ATOM 622 N N . ILE A 1 84 ? -10.195 13.234 12.446 1.00 95.56 84 ILE A N 1
ATOM 623 C CA . ILE A 1 84 ? -9.341 13.200 11.252 1.00 95.56 84 ILE A CA 1
ATOM 624 C C . ILE A 1 84 ? -9.197 14.602 10.647 1.00 95.56 84 ILE A C 1
ATOM 626 O O . ILE A 1 84 ? -8.100 14.996 10.256 1.00 95.56 84 ILE A O 1
ATOM 630 N N . SER A 1 85 ? -10.294 15.358 10.554 1.00 92.62 85 SER A N 1
ATOM 631 C CA . SER A 1 85 ? -10.316 16.675 9.907 1.00 92.62 85 SER A CA 1
ATOM 632 C C . SER A 1 85 ? -9.547 17.758 10.668 1.00 92.62 85 SER A C 1
ATOM 634 O O . SER A 1 85 ? -9.066 18.705 10.046 1.00 92.62 85 SER A O 1
ATOM 636 N N . THR A 1 86 ? -9.414 17.620 11.989 1.00 92.88 86 THR A N 1
ATOM 637 C CA . THR A 1 86 ? -8.676 18.554 12.850 1.00 92.88 86 THR A CA 1
ATOM 638 C C . THR A 1 86 ? -7.174 18.269 12.901 1.00 92.88 86 THR A C 1
ATOM 640 O O . THR A 1 86 ? -6.416 19.107 13.390 1.00 92.88 86 THR A O 1
ATOM 643 N N . SER A 1 87 ? -6.722 17.125 12.377 1.00 90.69 87 SER A N 1
ATOM 644 C CA . SER A 1 87 ? -5.305 16.759 12.313 1.00 90.69 87 SER A CA 1
ATOM 645 C C . SER A 1 87 ? -4.632 17.266 11.029 1.00 90.69 87 SER A C 1
ATOM 647 O O . SER A 1 87 ? -5.257 17.453 9.983 1.00 90.69 87 SER A O 1
ATOM 649 N N . ASP A 1 88 ? -3.319 17.482 11.092 1.00 89.12 88 ASP A N 1
ATOM 650 C CA . ASP A 1 88 ? -2.484 17.787 9.938 1.00 89.12 88 ASP A CA 1
ATOM 651 C C . ASP A 1 88 ? -2.403 16.606 8.959 1.00 89.12 88 ASP A C 1
ATOM 653 O O . ASP A 1 88 ? -2.271 15.438 9.332 1.00 89.12 88 ASP A O 1
ATOM 657 N N . LYS A 1 89 ? -2.433 16.920 7.659 1.00 86.12 89 LYS A N 1
ATOM 658 C CA . LYS A 1 89 ? -2.282 15.910 6.609 1.00 86.12 89 LYS A CA 1
ATOM 659 C C . LYS A 1 89 ? -0.843 15.415 6.544 1.00 86.12 89 LYS A C 1
ATOM 661 O O . LYS A 1 89 ? 0.083 16.193 6.322 1.00 86.12 89 LYS A O 1
ATOM 666 N N . ARG A 1 90 ? -0.674 14.096 6.614 1.00 87.75 90 ARG A N 1
ATOM 667 C CA . ARG A 1 90 ? 0.602 13.416 6.371 1.00 87.75 90 ARG A CA 1
ATOM 668 C C . ARG A 1 90 ? 0.570 12.756 4.981 1.00 87.75 90 ARG A C 1
ATOM 670 O O . ARG A 1 90 ? -0.198 11.821 4.792 1.00 87.75 90 ARG A O 1
ATOM 677 N N . PRO A 1 91 ? 1.385 13.199 4.004 1.00 78.75 91 PRO A N 1
ATOM 678 C CA . PRO A 1 91 ? 1.240 12.785 2.599 1.00 78.75 91 PRO A CA 1
ATOM 679 C C . PRO A 1 91 ? 1.597 11.317 2.311 1.00 78.75 91 PRO A C 1
ATOM 681 O O . PRO A 1 91 ? 1.144 10.774 1.310 1.00 78.75 91 PRO A O 1
ATOM 684 N N . ASN A 1 92 ? 2.387 10.672 3.175 1.00 82.88 92 ASN A N 1
ATOM 685 C CA . ASN A 1 92 ? 2.930 9.325 2.951 1.00 82.88 92 ASN A CA 1
ATOM 686 C C . ASN A 1 92 ? 2.361 8.269 3.916 1.00 82.88 92 ASN A C 1
ATOM 688 O O . ASN A 1 92 ? 3.007 7.257 4.162 1.00 82.88 92 ASN A O 1
ATOM 692 N N . VAL A 1 93 ? 1.187 8.515 4.506 1.00 88.94 93 VAL A N 1
ATOM 693 C CA . VAL A 1 93 ? 0.483 7.553 5.373 1.00 88.94 93 VAL A CA 1
ATOM 694 C C . VAL A 1 93 ? -1.020 7.637 5.136 1.00 88.94 93 VAL A C 1
ATOM 696 O O . VAL A 1 93 ? -1.520 8.675 4.702 1.00 88.94 93 VAL A O 1
ATOM 699 N N . LYS A 1 94 ? -1.747 6.564 5.449 1.00 91.19 94 LYS A N 1
ATOM 700 C CA . LYS A 1 94 ? -3.216 6.584 5.475 1.00 91.19 94 LYS A CA 1
ATOM 701 C C . LYS A 1 94 ? -3.722 6.782 6.893 1.00 91.19 94 LYS A C 1
ATOM 703 O O . LYS A 1 94 ? -3.121 6.290 7.847 1.00 91.19 94 LYS A O 1
ATOM 708 N N . ASN A 1 95 ? -4.882 7.419 7.018 1.00 94.94 95 ASN A N 1
ATOM 709 C CA . ASN A 1 95 ? -5.661 7.277 8.239 1.00 94.94 95 ASN A CA 1
ATOM 710 C C . ASN A 1 95 ? -6.349 5.913 8.215 1.00 94.94 95 ASN A C 1
ATOM 712 O O . ASN A 1 95 ? -6.983 5.537 7.223 1.00 94.94 95 ASN A O 1
ATOM 716 N N . LEU A 1 96 ? -6.237 5.196 9.326 1.00 96.19 96 LEU A N 1
ATOM 717 C CA . LEU A 1 96 ? -6.872 3.908 9.538 1.00 96.19 96 LEU A CA 1
ATOM 718 C C . LEU A 1 96 ? -7.807 4.012 10.737 1.00 96.19 96 LEU A C 1
ATOM 720 O O . LEU A 1 96 ? -7.421 4.500 11.796 1.00 96.19 96 LEU A O 1
ATOM 724 N N . ILE A 1 97 ? -9.033 3.536 10.560 1.00 97.69 97 ILE A N 1
ATOM 725 C CA . ILE A 1 97 ? -10.082 3.539 11.571 1.00 97.69 97 ILE A CA 1
ATOM 726 C C . ILE A 1 97 ? -10.301 2.089 11.996 1.00 97.69 97 ILE A C 1
ATOM 728 O O . ILE A 1 97 ? -10.846 1.308 11.221 1.00 97.69 97 ILE A O 1
ATOM 732 N N . LEU A 1 98 ? -9.870 1.729 13.206 1.00 97.50 98 LEU A N 1
ATOM 733 C CA . LEU A 1 98 ? -10.175 0.432 13.812 1.00 97.50 98 LEU A CA 1
ATOM 734 C C . LEU A 1 98 ? -11.441 0.560 14.663 1.00 97.50 98 LEU A C 1
ATOM 736 O O . LEU A 1 98 ? -11.428 1.207 15.707 1.00 97.50 98 LEU A O 1
ATOM 740 N N . ILE A 1 99 ? -12.524 -0.078 14.229 1.00 96.19 99 ILE A N 1
ATOM 741 C CA . ILE A 1 99 ? -13.793 -0.110 14.960 1.00 96.19 99 ILE A CA 1
ATOM 742 C C . ILE A 1 99 ? -13.895 -1.438 15.690 1.00 96.19 99 ILE A C 1
ATOM 744 O O . ILE A 1 99 ? -13.995 -2.485 15.055 1.00 96.19 99 ILE A O 1
ATOM 748 N N . VAL A 1 100 ? -13.917 -1.389 17.020 1.00 95.44 100 VAL A N 1
ATOM 749 C CA . VAL A 1 100 ? -14.201 -2.552 17.864 1.00 95.44 100 VAL A CA 1
ATOM 750 C C . VAL A 1 100 ? -15.616 -2.411 18.403 1.00 95.44 100 VAL A C 1
ATOM 752 O O . VAL A 1 100 ? -15.908 -1.455 19.117 1.00 95.44 100 VAL A O 1
ATOM 755 N N . THR A 1 101 ? -16.504 -3.344 18.066 1.00 93.06 101 THR A N 1
ATOM 756 C CA . THR A 1 101 ? -17.897 -3.291 18.532 1.00 93.06 101 THR A CA 1
ATOM 757 C C . THR A 1 101 ? -18.445 -4.661 18.892 1.00 93.06 101 THR A C 1
ATOM 759 O O . THR A 1 101 ? -18.071 -5.673 18.302 1.00 93.06 101 THR A O 1
ATOM 762 N N . THR A 1 102 ? -19.373 -4.684 19.850 1.00 90.69 102 THR A N 1
ATOM 763 C CA . THR A 1 102 ? -20.126 -5.887 20.237 1.00 90.69 102 THR A CA 1
ATOM 764 C C . THR A 1 102 ? -21.501 -5.965 19.586 1.00 90.69 102 THR A C 1
ATOM 766 O O . THR A 1 102 ? -22.173 -6.981 19.705 1.00 90.69 102 THR A O 1
ATOM 769 N N . ALA A 1 103 ? -21.947 -4.892 18.929 1.00 88.88 103 ALA A N 1
ATOM 770 C CA . ALA A 1 103 ? -23.242 -4.822 18.265 1.00 88.88 103 ALA A CA 1
ATOM 771 C C . ALA A 1 103 ? -23.203 -3.841 17.084 1.00 88.88 103 ALA A C 1
ATOM 773 O O . ALA A 1 103 ? -22.402 -2.908 17.056 1.00 88.88 103 ALA A O 1
ATOM 774 N N . CYS A 1 104 ? -24.090 -4.047 16.117 1.00 86.75 104 CYS A N 1
ATOM 775 C CA . CYS A 1 104 ? -24.339 -3.125 15.015 1.00 86.75 104 CYS A CA 1
ATOM 776 C C . CYS A 1 104 ? -25.853 -3.072 14.819 1.00 86.75 104 CYS A C 1
ATOM 778 O O . CYS A 1 104 ? -26.448 -4.032 14.331 1.00 86.75 104 CYS A O 1
ATOM 780 N N . THR A 1 105 ? -26.477 -2.006 15.304 1.00 85.19 105 THR A N 1
ATOM 781 C CA . THR A 1 105 ? -27.939 -1.822 15.322 1.00 85.19 105 THR A CA 1
ATOM 782 C C . THR A 1 105 ? -28.408 -0.816 14.273 1.00 85.19 105 THR A C 1
ATOM 784 O O . THR A 1 105 ? -29.581 -0.815 13.909 1.00 85.19 105 THR A O 1
ATOM 787 N N . ASP A 1 106 ? -27.498 0.017 13.776 1.00 88.44 106 ASP A N 1
ATOM 788 C CA . ASP A 1 106 ? -27.681 1.018 12.733 1.00 88.44 106 ASP A CA 1
ATOM 789 C C . ASP A 1 106 ? -26.862 0.684 11.470 1.00 88.44 106 ASP A C 1
ATOM 791 O O . ASP A 1 106 ? -26.081 -0.270 11.445 1.00 88.44 106 ASP A O 1
ATOM 795 N N . ASP A 1 107 ? -27.061 1.466 10.401 1.00 88.88 107 ASP A N 1
ATOM 796 C CA . ASP A 1 107 ? -26.332 1.327 9.135 1.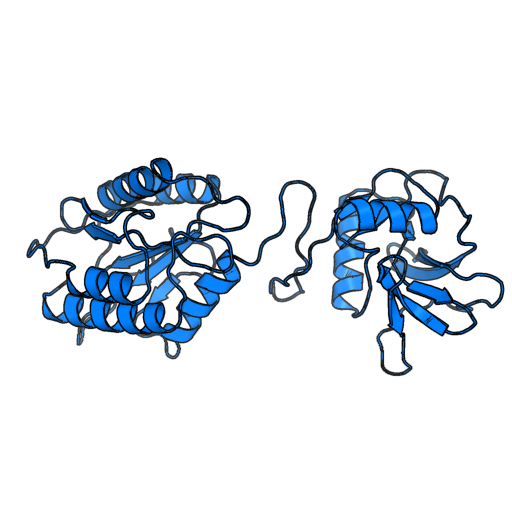00 88.88 107 ASP A CA 1
ATOM 797 C C . ASP A 1 107 ? -25.423 2.548 8.873 1.00 88.88 107 ASP A C 1
ATOM 799 O O . ASP A 1 107 ? -25.871 3.553 8.308 1.00 88.88 107 ASP A O 1
ATOM 803 N N . PRO A 1 108 ? -24.129 2.487 9.247 1.00 91.81 108 PRO A N 1
ATOM 804 C CA . PRO A 1 108 ? -23.178 3.566 8.993 1.00 91.81 108 PRO A CA 1
ATOM 805 C C . PRO A 1 108 ? -22.601 3.544 7.565 1.00 91.81 108 PRO A C 1
ATOM 807 O O . PRO A 1 108 ? -21.711 4.343 7.254 1.00 91.81 108 PRO A O 1
ATOM 810 N N . THR A 1 109 ? -23.070 2.652 6.679 1.00 93.06 109 THR A N 1
ATOM 811 C CA . THR A 1 109 ? -22.503 2.446 5.334 1.00 93.06 109 THR A CA 1
ATOM 812 C C . THR A 1 109 ? -22.342 3.737 4.521 1.00 93.06 109 THR A C 1
ATOM 814 O O . THR A 1 109 ? -21.271 3.915 3.930 1.00 93.06 109 THR A O 1
ATOM 817 N N . PRO A 1 110 ? -23.304 4.685 4.500 1.00 94.19 110 PRO A N 1
ATOM 818 C CA . PRO A 1 110 ? -23.132 5.938 3.763 1.00 94.19 110 PRO A CA 1
ATOM 819 C C . PRO A 1 110 ? -21.921 6.758 4.231 1.00 94.19 110 PRO A C 1
ATOM 821 O O . PRO A 1 110 ? -21.162 7.264 3.403 1.00 94.19 110 PRO A O 1
ATOM 824 N N . ILE A 1 111 ? -21.699 6.851 5.546 1.00 94.81 111 ILE A N 1
ATOM 825 C CA . ILE A 1 111 ? -20.585 7.618 6.126 1.00 94.81 111 ILE A CA 1
ATOM 826 C C . ILE A 1 111 ? -19.271 6.856 5.935 1.00 94.81 111 ILE A C 1
ATOM 828 O O . ILE A 1 111 ? -18.259 7.436 5.538 1.00 94.81 111 ILE A O 1
ATOM 832 N N . ALA A 1 112 ? -19.294 5.534 6.112 1.00 95.69 112 ALA A N 1
ATOM 833 C CA . ALA A 1 112 ? -18.148 4.678 5.830 1.00 95.69 112 ALA A CA 1
ATOM 834 C C . ALA A 1 112 ? -17.691 4.793 4.364 1.00 95.69 112 ALA A C 1
ATOM 836 O O . ALA A 1 112 ? -16.493 4.845 4.087 1.00 95.69 112 ALA A O 1
ATOM 837 N N . HIS A 1 113 ? -18.622 4.877 3.409 1.00 95.38 113 HIS A N 1
ATOM 838 C CA . HIS A 1 113 ? -18.304 5.101 1.996 1.00 95.38 113 HIS A CA 1
ATOM 839 C C . HIS A 1 113 ? -17.661 6.467 1.752 1.00 95.38 113 HIS A C 1
ATOM 841 O O . HIS A 1 113 ? -16.697 6.544 0.992 1.00 95.38 113 HIS A O 1
ATOM 847 N N . GLN A 1 114 ? -18.131 7.522 2.418 1.00 95.31 114 GLN A N 1
ATOM 848 C CA . GLN A 1 114 ? -17.518 8.850 2.321 1.00 95.31 114 GLN A CA 1
ATOM 849 C C . GLN A 1 114 ? -16.086 8.857 2.865 1.00 95.31 114 GLN A C 1
ATOM 851 O O . GLN A 1 114 ? -15.183 9.357 2.199 1.00 95.31 114 GLN A O 1
ATOM 856 N N . LEU A 1 115 ? -15.847 8.245 4.028 1.00 95.44 115 LEU A N 1
ATOM 857 C CA . LEU A 1 115 ? -14.499 8.140 4.591 1.00 95.44 115 LEU A CA 1
ATOM 858 C C . LEU A 1 115 ? -13.563 7.346 3.676 1.00 95.44 115 LEU A C 1
ATOM 860 O O . LEU A 1 115 ? -12.444 7.792 3.430 1.00 95.44 115 LEU A O 1
ATOM 864 N N . LYS A 1 116 ? -14.024 6.226 3.108 1.00 95.38 116 LYS A N 1
ATOM 865 C CA . LYS A 1 116 ? -13.238 5.447 2.137 1.00 95.38 116 LYS A CA 1
ATOM 866 C C . LYS A 1 116 ? -12.953 6.227 0.851 1.00 95.38 116 LYS A C 1
ATOM 868 O O . LYS A 1 116 ? -11.848 6.149 0.325 1.00 95.38 116 LYS A O 1
ATOM 873 N N . ALA A 1 117 ? -13.911 7.017 0.361 1.00 93.50 117 ALA A N 1
ATOM 874 C CA . ALA A 1 117 ? -13.716 7.886 -0.804 1.00 93.50 117 ALA A CA 1
ATOM 875 C C . ALA A 1 117 ? -12.693 9.009 -0.545 1.00 93.50 117 ALA A C 1
ATOM 877 O O . ALA A 1 117 ? -12.042 9.475 -1.477 1.00 93.50 117 ALA A O 1
ATOM 878 N N . LEU A 1 118 ? -12.519 9.405 0.718 1.00 91.44 118 LEU A N 1
ATOM 879 C CA . LEU A 1 118 ? -11.472 10.319 1.183 1.00 91.44 118 LEU A CA 1
ATOM 880 C C . LEU A 1 118 ? -10.167 9.596 1.547 1.00 91.44 118 LEU A C 1
ATOM 882 O O . LEU A 1 118 ? -9.365 10.142 2.301 1.00 91.44 118 LEU A O 1
ATOM 886 N N . ASP A 1 119 ? -9.954 8.394 1.003 1.00 89.94 119 ASP A N 1
ATOM 887 C CA . ASP A 1 119 ? -8.697 7.650 1.101 1.00 89.94 119 ASP A CA 1
ATOM 888 C C . ASP A 1 119 ? -8.355 7.174 2.529 1.00 89.94 119 ASP A C 1
ATOM 890 O O . ASP A 1 119 ? -7.202 6.898 2.857 1.00 89.94 119 ASP A O 1
ATOM 894 N N . ASN A 1 120 ? -9.372 7.056 3.392 1.00 94.31 120 ASN A N 1
ATOM 895 C CA . ASN A 1 120 ? -9.244 6.443 4.715 1.00 94.31 120 ASN A CA 1
ATOM 896 C C . ASN A 1 120 ? -9.539 4.938 4.636 1.00 94.31 120 ASN A C 1
ATOM 898 O O . ASN A 1 120 ? -10.360 4.484 3.834 1.00 94.31 120 ASN A O 1
ATOM 902 N N . VAL A 1 121 ? -8.910 4.155 5.511 1.00 96.38 121 VAL A N 1
ATOM 903 C CA . VAL A 1 121 ? -9.137 2.709 5.609 1.00 96.38 121 VAL A CA 1
ATOM 904 C C . VAL A 1 121 ? -9.977 2.392 6.839 1.00 96.38 121 VAL A C 1
ATOM 906 O O . VAL A 1 121 ? -9.706 2.909 7.916 1.00 96.38 121 VAL A O 1
ATOM 909 N N . ILE A 1 122 ? -10.976 1.519 6.695 1.00 97.81 122 ILE A N 1
ATOM 910 C CA . ILE A 1 122 ? -11.796 1.052 7.816 1.00 97.81 122 ILE A CA 1
ATOM 911 C C . ILE A 1 122 ? -11.481 -0.418 8.077 1.00 97.81 122 ILE A C 1
ATOM 913 O O . ILE A 1 122 ? -11.712 -1.268 7.217 1.00 97.81 122 ILE A O 1
ATOM 917 N N . VAL A 1 123 ? -10.989 -0.701 9.277 1.00 97.62 123 VAL A N 1
ATOM 918 C CA . VAL A 1 123 ? -10.806 -2.042 9.827 1.00 97.62 123 VAL A CA 1
ATOM 919 C C . VAL A 1 123 ? -11.880 -2.265 10.881 1.00 97.62 123 VAL A C 1
ATOM 921 O O . VAL A 1 123 ? -12.137 -1.396 11.713 1.00 97.62 123 VAL A O 1
ATOM 924 N N . THR A 1 124 ? -12.518 -3.427 10.863 1.00 96.62 124 THR A N 1
ATOM 925 C CA . THR A 1 124 ? -13.559 -3.761 11.840 1.00 96.62 124 THR A CA 1
ATOM 926 C C . THR A 1 124 ? -13.183 -5.005 12.621 1.00 96.62 124 THR A C 1
ATOM 928 O O . THR A 1 124 ? -12.673 -5.965 12.055 1.00 96.62 124 THR A O 1
ATOM 931 N N . LEU A 1 125 ? -13.454 -4.971 13.922 1.00 95.94 125 LEU A N 1
ATOM 932 C CA . LEU A 1 125 ? -13.351 -6.094 14.836 1.00 95.94 125 LEU A CA 1
ATOM 933 C C . LEU A 1 125 ? -14.710 -6.292 15.513 1.00 95.94 125 LEU A C 1
ATOM 935 O O . LEU A 1 125 ? -15.084 -5.564 16.437 1.00 95.94 125 LEU A O 1
ATOM 939 N N . ALA A 1 126 ? -15.446 -7.295 15.044 1.00 94.62 126 ALA A N 1
ATOM 940 C CA . ALA A 1 126 ? -16.645 -7.786 15.701 1.00 94.62 126 ALA A CA 1
ATOM 941 C C . ALA A 1 126 ? -16.236 -8.589 16.947 1.00 94.62 126 ALA A C 1
ATOM 943 O O . ALA A 1 126 ? -15.642 -9.665 16.851 1.00 94.62 126 ALA A O 1
ATOM 944 N N . TYR A 1 127 ? -16.537 -8.058 18.129 1.00 93.00 127 TYR A N 1
ATOM 945 C CA . TYR A 1 127 ? -16.199 -8.681 19.404 1.00 93.00 127 TYR A CA 1
ATOM 946 C C . TYR A 1 127 ? -17.431 -9.351 20.018 1.00 93.00 127 TYR A C 1
ATOM 948 O O . TYR A 1 127 ? -18.351 -8.676 20.476 1.00 93.00 127 TYR A O 1
ATOM 956 N N . GLY A 1 128 ? -17.446 -10.682 20.054 1.00 90.50 128 GLY A N 1
ATOM 957 C CA . GLY A 1 128 ? -18.387 -11.450 20.870 1.00 90.50 128 GLY A CA 1
ATOM 958 C C . GLY A 1 128 ? -17.861 -11.571 22.295 1.00 90.50 128 GLY A C 1
ATOM 959 O O . GLY A 1 128 ? -16.696 -11.926 22.486 1.00 90.50 128 GLY A O 1
ATOM 960 N N . GLN A 1 129 ? -18.685 -11.279 23.300 1.00 84.38 129 GLN A N 1
ATOM 961 C CA . GLN A 1 129 ? -18.282 -11.499 24.689 1.00 84.38 129 GLN A CA 1
ATOM 962 C C . GLN A 1 129 ? -18.088 -12.992 24.990 1.00 84.38 129 GLN A C 1
ATOM 964 O O . GLN A 1 129 ? -18.263 -13.861 24.131 1.00 84.38 129 GLN A O 1
ATOM 969 N N . VAL A 1 130 ? -17.678 -13.294 26.221 1.00 79.62 130 VAL A N 1
ATOM 970 C CA . VAL A 1 130 ? -17.572 -14.677 26.699 1.00 79.62 130 VAL A CA 1
ATOM 971 C C . VAL A 1 130 ? -18.911 -15.379 26.461 1.00 79.62 130 VAL A C 1
ATOM 973 O O . VAL A 1 130 ? -19.953 -14.852 26.833 1.00 79.62 130 VAL A O 1
ATOM 976 N N . ASP A 1 131 ? -18.863 -16.522 25.777 1.00 80.62 131 ASP A N 1
ATOM 977 C CA . ASP A 1 131 ? -20.022 -17.332 25.370 1.00 80.62 131 ASP A CA 1
ATOM 978 C C . ASP A 1 131 ? -21.041 -16.657 24.428 1.00 80.62 131 ASP A C 1
ATOM 980 O O . ASP A 1 131 ? -22.059 -17.257 24.084 1.00 80.62 131 ASP A O 1
ATOM 984 N N . GLU A 1 132 ? -20.746 -15.458 23.921 1.00 84.12 132 GLU A N 1
ATOM 985 C CA . GLU A 1 132 ? -21.551 -14.776 22.907 1.00 84.12 132 GLU A CA 1
ATOM 986 C C . GLU A 1 132 ? -20.939 -14.938 21.506 1.00 84.12 132 GLU A C 1
ATOM 988 O O . GLU A 1 132 ? -19.716 -14.967 21.303 1.00 84.12 132 GLU A O 1
ATOM 993 N N . THR A 1 133 ? -21.808 -15.015 20.499 1.00 85.69 133 THR A N 1
ATOM 994 C CA . THR A 1 133 ? -21.401 -14.893 19.098 1.00 85.69 133 THR A CA 1
ATOM 995 C C . THR A 1 133 ? -21.115 -13.426 18.777 1.00 85.69 133 THR A C 1
ATOM 997 O O . THR A 1 133 ? -21.935 -12.575 19.132 1.00 85.69 133 THR A O 1
ATOM 1000 N N . PRO A 1 134 ? -20.006 -13.107 18.085 1.00 87.56 134 PRO A N 1
ATOM 1001 C CA . PRO A 1 134 ? -19.777 -11.761 17.572 1.00 87.56 134 PRO A CA 1
ATOM 1002 C C . PRO A 1 134 ? -20.952 -11.274 16.712 1.00 87.56 134 PRO A C 1
ATOM 1004 O O . PRO A 1 134 ? -21.658 -12.103 16.126 1.00 87.56 134 PRO A O 1
ATOM 1007 N N . PRO A 1 135 ? -21.161 -9.950 16.599 1.00 86.19 135 PRO A N 1
ATOM 1008 C CA . PRO A 1 135 ? -22.161 -9.422 15.681 1.00 86.19 135 PRO A CA 1
ATOM 1009 C C . PRO A 1 135 ? -21.867 -9.857 14.232 1.00 86.19 135 PRO A C 1
ATOM 1011 O O . PRO A 1 135 ? -20.726 -10.212 13.917 1.00 86.19 135 PRO A O 1
ATOM 1014 N N . PRO A 1 136 ? -22.876 -9.823 13.339 1.00 82.88 136 PRO A N 1
ATOM 1015 C CA . PRO A 1 136 ? -22.686 -10.125 11.925 1.00 82.88 136 PRO A CA 1
ATOM 1016 C C . PRO A 1 136 ? -21.540 -9.323 11.301 1.00 82.88 136 PRO A C 1
ATOM 1018 O O . PRO A 1 136 ? -21.213 -8.225 11.757 1.00 82.88 136 PRO A O 1
ATOM 1021 N N . ILE A 1 137 ? -20.964 -9.872 10.228 1.00 77.31 137 ILE A N 1
ATOM 1022 C CA . ILE A 1 137 ? -19.854 -9.258 9.492 1.00 77.31 137 ILE A CA 1
ATOM 1023 C C . ILE A 1 137 ? -20.191 -7.802 9.156 1.00 77.31 137 ILE A C 1
ATOM 1025 O O . ILE A 1 137 ? -21.200 -7.510 8.514 1.00 77.31 137 ILE A O 1
ATOM 1029 N N . LEU A 1 138 ? -19.310 -6.892 9.568 1.00 85.00 138 LEU A N 1
ATOM 1030 C CA . LEU A 1 138 ? -19.461 -5.459 9.354 1.00 85.00 138 LEU A CA 1
ATOM 1031 C C . LEU A 1 138 ? -19.054 -5.097 7.920 1.00 85.00 138 LEU A C 1
ATOM 1033 O O . LEU A 1 138 ? -17.914 -4.724 7.638 1.00 85.00 138 LEU A O 1
ATOM 1037 N N . THR A 1 139 ? -20.000 -5.216 6.988 1.00 86.25 139 THR A N 1
ATOM 1038 C CA . THR A 1 139 ? -19.773 -5.065 5.537 1.00 86.25 139 THR A CA 1
ATOM 1039 C C . THR A 1 139 ? -19.312 -3.671 5.108 1.00 86.25 139 THR A C 1
ATOM 1041 O O . THR A 1 139 ? -18.857 -3.494 3.979 1.00 86.25 139 THR A O 1
ATOM 1044 N N . PHE A 1 140 ? -19.404 -2.672 5.987 1.00 92.75 140 PHE A N 1
ATOM 1045 C CA . PHE A 1 140 ? -18.921 -1.319 5.720 1.00 92.75 140 PHE A CA 1
ATOM 1046 C C . PHE A 1 140 ? -17.389 -1.179 5.811 1.00 92.75 140 PHE A C 1
ATOM 1048 O O . PHE A 1 140 ? -16.858 -0.154 5.365 1.00 92.75 140 PHE A O 1
ATOM 1055 N N . ALA A 1 141 ? -16.676 -2.190 6.323 1.00 95.31 141 ALA A N 1
ATOM 1056 C CA . ALA A 1 141 ? -15.214 -2.241 6.339 1.00 95.31 141 ALA A CA 1
ATOM 1057 C C . ALA A 1 141 ? -14.591 -2.057 4.940 1.00 95.31 141 ALA A C 1
ATOM 1059 O O . ALA A 1 141 ? -15.246 -2.183 3.897 1.00 95.31 141 ALA A O 1
ATOM 1060 N N . SER A 1 142 ? -13.297 -1.749 4.901 1.00 95.06 142 SER A N 1
ATOM 1061 C CA . SER A 1 142 ? -12.513 -1.882 3.674 1.00 95.06 142 SER A CA 1
ATOM 1062 C C . SER A 1 142 ? -12.394 -3.363 3.290 1.00 95.06 142 SER A C 1
ATOM 1064 O O . SER A 1 142 ? -12.415 -4.246 4.149 1.00 95.06 142 SER A O 1
ATOM 1066 N N . SER A 1 143 ? -12.302 -3.644 1.986 1.00 90.75 143 SER A N 1
ATOM 1067 C CA . SER A 1 143 ? -12.255 -5.017 1.465 1.00 90.75 143 SER A CA 1
ATOM 1068 C C . SER A 1 143 ? -11.141 -5.826 2.136 1.00 90.75 143 SER A C 1
ATOM 1070 O O . SER A 1 143 ? -9.986 -5.416 2.091 1.00 90.75 143 SER A O 1
ATOM 1072 N N . GLY A 1 144 ? -11.491 -6.969 2.733 1.00 90.56 144 GLY A N 1
ATOM 1073 C CA . GLY A 1 144 ? -10.549 -7.853 3.430 1.00 90.56 144 GLY A CA 1
ATOM 1074 C C . GLY A 1 144 ? -10.220 -7.470 4.879 1.00 90.56 144 GLY A C 1
ATOM 1075 O O . GLY A 1 144 ? -9.474 -8.200 5.514 1.00 90.56 144 GLY A O 1
ATOM 1076 N N . PHE A 1 145 ? -10.774 -6.377 5.421 1.00 95.38 145 PHE A N 1
ATOM 1077 C CA . PHE A 1 145 ? -10.484 -5.894 6.783 1.00 95.38 145 PHE A CA 1
ATOM 1078 C C . PHE A 1 145 ? -11.690 -5.988 7.732 1.00 95.38 145 PHE A C 1
ATOM 1080 O O . PHE A 1 145 ? -11.958 -5.085 8.532 1.00 95.38 145 PHE A O 1
ATOM 1087 N N . ASN A 1 146 ? -12.446 -7.080 7.623 1.00 95.00 146 ASN A N 1
ATOM 1088 C CA . ASN A 1 146 ? -13.441 -7.463 8.617 1.00 95.00 146 ASN A CA 1
ATOM 1089 C C . ASN A 1 146 ? -12.926 -8.665 9.407 1.00 95.00 146 ASN A C 1
ATOM 1091 O O . ASN A 1 146 ? -12.610 -9.692 8.821 1.00 95.00 146 ASN A O 1
ATOM 1095 N N . PHE A 1 147 ? -12.825 -8.497 10.720 1.00 95.25 147 PHE A N 1
ATOM 1096 C CA . PHE A 1 147 ? -12.274 -9.487 11.635 1.00 95.25 147 PHE A CA 1
ATOM 1097 C C . PHE A 1 147 ? -13.248 -9.760 12.771 1.00 95.25 147 PHE A C 1
ATOM 1099 O O . PHE A 1 147 ? -14.110 -8.935 13.103 1.00 95.25 147 PHE A O 1
ATOM 1106 N N . THR A 1 148 ? -13.078 -10.907 13.411 1.00 94.38 148 THR A N 1
ATOM 1107 C CA . THR A 1 148 ? -13.798 -11.269 14.626 1.00 94.38 148 THR A CA 1
ATOM 1108 C C . THR A 1 148 ? -12.826 -11.672 15.721 1.00 94.38 148 THR A C 1
ATOM 1110 O O . THR A 1 148 ? -11.735 -12.173 15.466 1.00 94.38 148 THR A O 1
ATOM 1113 N N . ASN A 1 149 ? -13.235 -11.552 16.982 1.00 91.88 149 ASN A N 1
ATOM 1114 C CA . ASN A 1 149 ? -12.423 -12.073 18.085 1.00 91.88 149 ASN A CA 1
ATOM 1115 C C . ASN A 1 149 ? -12.376 -13.615 18.170 1.00 91.88 149 ASN A C 1
ATOM 1117 O O . ASN A 1 149 ? -11.883 -14.152 19.161 1.00 91.88 149 ASN A O 1
ATOM 1121 N N . LYS A 1 150 ? -12.907 -14.325 17.166 1.00 91.19 150 LYS A N 1
ATOM 1122 C CA . LYS A 1 150 ? -12.787 -15.779 16.999 1.00 91.19 150 LYS A CA 1
ATOM 1123 C C . LYS A 1 150 ? -11.715 -16.164 15.976 1.00 91.19 150 LYS A C 1
ATOM 1125 O O . LYS A 1 150 ? -11.439 -17.355 15.830 1.00 91.19 150 LYS A O 1
ATOM 1130 N N . ASP A 1 151 ? -11.114 -15.191 15.297 1.00 91.00 151 ASP A N 1
ATOM 1131 C CA . ASP A 1 151 ? -10.082 -15.441 14.298 1.00 91.00 151 ASP A CA 1
ATOM 1132 C C . ASP A 1 151 ? -8.804 -15.952 14.985 1.00 91.00 151 ASP A C 1
ATOM 1134 O O . ASP A 1 151 ? -8.371 -15.429 16.015 1.00 91.00 151 ASP A O 1
ATOM 1138 N N . VAL A 1 152 ? -8.197 -17.007 14.428 1.00 91.38 152 VAL A N 1
ATOM 1139 C CA . VAL A 1 152 ? -7.079 -17.733 15.066 1.00 91.38 152 VAL A CA 1
ATOM 1140 C C . VAL A 1 152 ? -5.840 -16.848 15.228 1.00 91.38 152 VAL A C 1
ATOM 1142 O O . VAL A 1 152 ? -5.134 -16.956 16.227 1.00 91.38 152 VAL A O 1
ATOM 1145 N N . ASN A 1 153 ? -5.585 -15.971 14.255 1.00 92.81 153 ASN A N 1
ATOM 1146 C CA . ASN A 1 153 ? -4.397 -15.119 14.193 1.00 92.81 153 ASN A CA 1
ATOM 1147 C C . ASN A 1 153 ? -4.766 -13.631 14.224 1.00 92.81 153 ASN A C 1
ATOM 1149 O O . ASN A 1 153 ? -4.103 -12.818 13.580 1.00 92.81 153 ASN A O 1
ATOM 1153 N N . LEU A 1 154 ? -5.814 -13.273 14.973 1.00 93.88 154 LEU A N 1
ATOM 115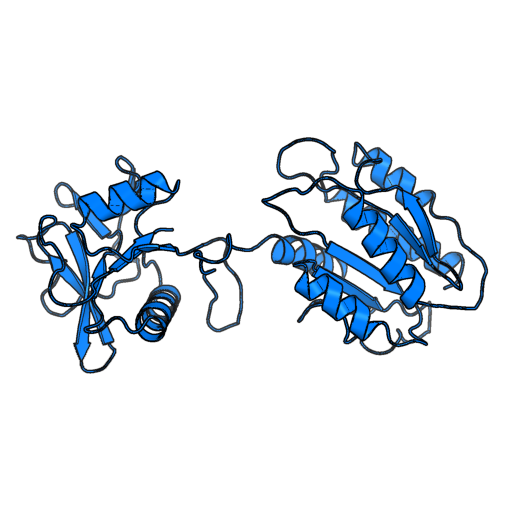4 C CA . LEU A 1 154 ? -6.380 -11.924 14.983 1.00 93.88 154 LEU A CA 1
ATOM 1155 C C . LEU A 1 154 ? -5.324 -10.817 15.132 1.00 93.88 154 LEU A C 1
ATOM 1157 O O . LEU A 1 154 ? -5.357 -9.817 14.419 1.00 93.88 154 LEU A O 1
ATOM 1161 N N . THR A 1 155 ? -4.375 -10.976 16.060 1.00 93.50 155 THR A N 1
ATOM 1162 C CA . THR A 1 155 ? -3.322 -9.975 16.284 1.00 93.50 155 THR A CA 1
ATOM 1163 C C . THR A 1 155 ? -2.481 -9.764 15.026 1.00 93.50 155 THR A C 1
ATOM 1165 O O . THR A 1 155 ? -2.229 -8.626 14.634 1.00 93.50 155 THR A O 1
ATOM 1168 N N . GLN A 1 156 ? -2.061 -10.849 14.372 1.00 94.00 156 GLN A N 1
ATOM 1169 C CA . GLN A 1 156 ? -1.284 -10.792 13.138 1.00 94.00 156 GLN A CA 1
ATOM 1170 C C . GLN A 1 156 ? -2.114 -10.238 11.979 1.00 94.00 156 GLN A C 1
ATOM 1172 O O . GLN A 1 156 ? -1.579 -9.489 11.172 1.00 94.00 156 GLN A O 1
ATOM 1177 N N . GLU A 1 157 ? -3.403 -10.562 11.909 1.00 94.81 157 GLU A N 1
ATOM 1178 C CA . GLU A 1 157 ? -4.313 -10.068 10.873 1.00 94.81 157 GLU A CA 1
ATOM 1179 C C . GLU A 1 157 ? -4.555 -8.559 10.991 1.00 94.81 157 GLU A C 1
ATOM 1181 O O . GLU A 1 157 ? -4.480 -7.849 9.988 1.00 94.81 157 GLU A O 1
ATOM 1186 N N . ILE A 1 158 ? -4.746 -8.030 12.207 1.00 95.44 158 ILE A N 1
ATOM 1187 C CA . ILE A 1 158 ? -4.864 -6.579 12.410 1.00 95.44 158 ILE A CA 1
ATOM 1188 C C . ILE A 1 158 ? -3.535 -5.867 12.132 1.00 95.44 158 ILE A C 1
ATOM 1190 O O . ILE A 1 158 ? -3.531 -4.833 11.462 1.00 95.44 158 ILE A O 1
ATOM 1194 N N . LEU A 1 159 ? -2.400 -6.412 12.588 1.00 94.00 159 LEU A N 1
ATOM 1195 C CA . LEU A 1 159 ? -1.085 -5.845 12.265 1.00 94.00 159 LEU A CA 1
ATOM 1196 C C . LEU A 1 159 ? -0.822 -5.859 10.750 1.00 94.00 159 LEU A C 1
ATOM 1198 O O . LEU A 1 159 ? -0.354 -4.860 10.203 1.00 94.00 159 LEU A O 1
ATOM 1202 N N . ALA A 1 160 ? -1.185 -6.941 10.058 1.00 92.88 160 ALA A N 1
ATOM 1203 C CA . ALA A 1 160 ? -1.110 -7.025 8.603 1.00 92.88 160 ALA A CA 1
ATOM 1204 C C . ALA A 1 160 ? -2.016 -5.981 7.941 1.00 92.88 160 ALA A C 1
ATOM 1206 O O . ALA A 1 160 ? -1.551 -5.258 7.068 1.00 92.88 160 ALA A O 1
ATOM 1207 N N . ALA A 1 161 ? -3.253 -5.798 8.414 1.00 94.19 161 ALA A N 1
ATOM 1208 C CA . ALA A 1 161 ? -4.144 -4.755 7.911 1.00 94.19 161 ALA A CA 1
ATOM 1209 C C . ALA A 1 161 ? -3.544 -3.348 8.080 1.00 94.19 161 ALA A C 1
ATOM 1211 O O . ALA A 1 161 ? -3.677 -2.510 7.185 1.00 94.19 161 ALA A O 1
ATOM 1212 N N . PHE A 1 162 ? -2.842 -3.075 9.185 1.00 93.06 162 PHE A N 1
ATOM 1213 C CA . PHE A 1 162 ? -2.155 -1.795 9.402 1.00 93.06 162 PHE A CA 1
ATOM 1214 C C . PHE A 1 162 ? -1.006 -1.586 8.407 1.00 93.06 162 PHE A C 1
ATOM 1216 O O . PHE A 1 162 ? -0.858 -0.489 7.852 1.00 93.06 162 PHE A O 1
ATOM 1223 N N . CYS A 1 163 ? -0.220 -2.633 8.146 1.00 90.19 163 CYS A N 1
ATOM 1224 C CA . CYS A 1 163 ? 0.845 -2.617 7.145 1.00 90.19 163 CYS A CA 1
ATOM 1225 C C . CYS A 1 163 ? 0.287 -2.451 5.725 1.00 90.19 163 CYS A C 1
ATOM 1227 O O . CYS A 1 163 ? 0.698 -1.540 5.007 1.00 90.19 163 CYS A O 1
ATOM 1229 N N . ASP A 1 164 ? -0.693 -3.266 5.343 1.00 90.44 164 ASP A N 1
ATOM 1230 C CA . ASP A 1 164 ? -1.304 -3.283 4.012 1.00 90.44 164 ASP A CA 1
ATOM 1231 C C . ASP A 1 164 ? -2.005 -1.964 3.682 1.00 90.44 164 ASP A C 1
ATOM 1233 O O . ASP A 1 164 ? -1.989 -1.508 2.537 1.00 90.44 164 ASP A O 1
ATOM 1237 N N . SER A 1 165 ? -2.571 -1.301 4.692 1.00 91.06 165 SER A N 1
ATOM 1238 C CA . SER A 1 165 ? -3.166 0.031 4.548 1.00 91.06 165 SER A CA 1
ATOM 1239 C C . SER A 1 165 ? -2.139 1.099 4.185 1.00 91.06 165 SER A C 1
ATOM 1241 O O . SER A 1 165 ? -2.462 2.037 3.463 1.00 91.06 165 SER A O 1
ATOM 1243 N N . ASN A 1 166 ? -0.897 0.953 4.650 1.00 89.06 166 ASN A N 1
ATOM 1244 C CA . ASN A 1 166 ? 0.206 1.853 4.317 1.00 89.06 166 ASN A CA 1
ATOM 1245 C C . ASN A 1 166 ? 1.050 1.351 3.131 1.00 89.06 166 ASN A C 1
ATOM 1247 O O . ASN A 1 166 ? 1.991 2.024 2.721 1.00 89.06 166 ASN A O 1
ATOM 1251 N N . CYS A 1 167 ? 0.687 0.214 2.530 1.00 89.94 167 CYS A N 1
ATOM 1252 C CA . CYS A 1 167 ? 1.279 -0.293 1.299 1.00 89.94 167 CYS A CA 1
ATOM 1253 C C . CYS A 1 167 ? 0.498 0.250 0.092 1.00 89.94 167 CYS A C 1
ATOM 1255 O O . CYS A 1 167 ? -0.411 -0.401 -0.429 1.00 89.94 167 CYS A O 1
ATOM 1257 N N . PHE A 1 168 ? 0.831 1.463 -0.353 1.00 89.62 168 PHE A N 1
ATOM 1258 C CA . PHE A 1 168 ? 0.184 2.121 -1.492 1.00 89.62 168 PHE A CA 1
ATOM 1259 C C . PHE A 1 168 ? 1.176 2.952 -2.308 1.00 89.62 168 PHE A C 1
ATOM 1261 O O . PHE A 1 168 ? 2.227 3.354 -1.818 1.00 89.62 168 PHE A O 1
ATOM 1268 N N . CYS A 1 169 ? 0.798 3.257 -3.549 1.00 91.19 169 CYS A N 1
ATOM 1269 C CA . CYS A 1 169 ? 1.572 4.123 -4.432 1.00 91.19 169 CYS A CA 1
ATOM 1270 C C . CYS A 1 169 ? 0.961 5.525 -4.545 1.00 91.19 169 CYS A C 1
ATOM 1272 O O . CYS A 1 169 ? -0.265 5.661 -4.451 1.00 91.19 169 CYS A O 1
ATOM 1274 N N . PRO A 1 170 ? 1.774 6.568 -4.801 1.00 88.00 170 PRO A N 1
ATOM 1275 C CA . PRO A 1 170 ? 1.261 7.918 -5.010 1.00 88.00 170 PRO A CA 1
ATOM 1276 C C . PRO A 1 170 ? 0.315 8.008 -6.223 1.00 88.00 170 PRO A C 1
ATOM 1278 O O . PRO A 1 170 ? 0.678 7.706 -7.361 1.00 88.00 170 PRO A O 1
ATOM 1281 N N . SER A 1 171 ? -0.915 8.465 -6.015 1.00 83.44 171 SER A N 1
ATOM 1282 C CA . SER A 1 171 ? -1.886 8.673 -7.097 1.00 83.44 171 SER A CA 1
ATOM 1283 C C . SER A 1 171 ? -1.694 10.046 -7.778 1.00 83.44 171 SER A C 1
ATOM 1285 O O . SER A 1 171 ? -1.080 10.944 -7.199 1.00 83.44 171 SER A O 1
ATOM 1287 N N . PRO A 1 172 ? -2.176 10.249 -9.023 1.00 86.12 172 PRO A N 1
ATOM 1288 C CA . PRO A 1 172 ? -2.850 9.289 -9.901 1.00 86.12 172 PRO A CA 1
ATOM 1289 C C . PRO A 1 172 ? -1.913 8.558 -10.875 1.00 86.12 172 PRO A C 1
ATOM 1291 O O . PRO A 1 172 ? -2.396 7.730 -11.643 1.00 86.12 172 PRO A O 1
ATOM 1294 N N . ARG A 1 173 ? -0.610 8.872 -10.906 1.00 87.75 173 ARG A N 1
ATOM 1295 C CA . ARG A 1 173 ? 0.301 8.379 -11.959 1.00 87.75 173 ARG A CA 1
ATOM 1296 C C . ARG A 1 173 ? 1.101 7.131 -11.612 1.00 87.75 173 ARG A C 1
ATOM 1298 O O . ARG A 1 173 ? 1.570 6.476 -12.535 1.00 87.75 173 ARG A O 1
ATOM 1305 N N . TRP A 1 174 ? 1.238 6.781 -10.336 1.00 92.12 174 TRP A N 1
ATOM 1306 C CA . TRP A 1 174 ? 1.897 5.535 -9.962 1.00 92.12 174 TRP A CA 1
ATOM 1307 C C . TRP A 1 174 ? 0.882 4.398 -9.857 1.00 92.12 174 TRP A C 1
ATOM 1309 O O . TRP A 1 174 ? -0.248 4.578 -9.394 1.00 92.12 174 TRP A O 1
ATOM 1319 N N . ARG A 1 175 ? 1.285 3.214 -10.310 1.00 93.44 175 ARG A N 1
ATOM 1320 C CA . ARG A 1 175 ? 0.509 1.974 -10.260 1.00 93.44 175 ARG A CA 1
ATOM 1321 C C . ARG A 1 175 ? 1.221 0.994 -9.346 1.00 93.44 175 ARG A C 1
ATOM 1323 O O . ARG A 1 175 ? 2.392 0.710 -9.553 1.00 93.44 175 ARG A O 1
ATOM 1330 N N . GLN A 1 176 ? 0.525 0.483 -8.342 1.00 94.31 176 GLN A N 1
ATOM 1331 C CA . GLN A 1 176 ? 1.102 -0.503 -7.438 1.00 94.31 176 GLN A CA 1
ATOM 1332 C C . GLN A 1 176 ? 1.218 -1.855 -8.123 1.00 94.31 176 GLN A C 1
ATOM 1334 O O . GLN A 1 176 ? 0.246 -2.306 -8.729 1.00 94.31 176 GLN A O 1
ATOM 1339 N N . PHE A 1 177 ? 2.376 -2.501 -8.001 1.00 94.75 177 PHE A N 1
ATOM 1340 C CA . PHE A 1 177 ? 2.524 -3.879 -8.438 1.00 94.75 177 PHE A CA 1
ATOM 1341 C C . PHE A 1 177 ? 1.655 -4.787 -7.565 1.00 94.75 177 PHE A C 1
ATOM 1343 O O . PHE A 1 177 ? 1.773 -4.818 -6.335 1.00 94.75 177 PHE A O 1
ATOM 1350 N N . ILE A 1 178 ? 0.742 -5.493 -8.227 1.00 92.12 178 ILE A N 1
ATOM 1351 C CA . ILE A 1 178 ? -0.190 -6.430 -7.612 1.00 92.12 178 ILE A CA 1
ATOM 1352 C C . ILE A 1 178 ? -0.076 -7.746 -8.370 1.00 92.12 178 ILE A C 1
ATOM 1354 O O . ILE A 1 178 ? -0.157 -7.766 -9.602 1.00 92.12 178 ILE A O 1
ATOM 1358 N N . ASP A 1 179 ? 0.118 -8.838 -7.636 1.00 89.12 179 ASP A N 1
ATOM 1359 C CA . ASP A 1 179 ? 0.221 -10.163 -8.238 1.00 89.12 179 ASP A CA 1
ATOM 1360 C C . ASP A 1 179 ? -1.154 -10.765 -8.586 1.00 89.12 179 ASP A C 1
ATOM 1362 O O . ASP A 1 179 ? -2.219 -10.174 -8.386 1.00 89.12 179 ASP A O 1
ATOM 1366 N N . SER A 1 180 ? -1.141 -11.985 -9.123 1.00 88.19 180 SER A N 1
ATOM 1367 C CA . SER A 1 180 ? -2.366 -12.702 -9.502 1.00 88.19 180 SER A CA 1
ATOM 1368 C C . SER A 1 180 ? -3.282 -13.064 -8.321 1.00 88.19 180 SER A C 1
ATOM 1370 O O . SER A 1 180 ? -4.464 -13.325 -8.538 1.00 88.19 180 SER A O 1
ATOM 1372 N N . THR A 1 181 ? -2.770 -13.041 -7.086 1.00 87.50 181 THR A N 1
ATOM 1373 C CA . THR A 1 181 ? -3.518 -13.308 -5.847 1.00 87.50 181 THR A CA 1
ATOM 1374 C C . THR A 1 181 ? -4.076 -12.036 -5.206 1.00 87.50 181 THR A C 1
ATOM 1376 O O . THR A 1 181 ? -4.675 -12.095 -4.137 1.00 87.50 181 THR A O 1
ATOM 1379 N N . SER A 1 182 ? -3.944 -10.884 -5.877 1.00 85.12 182 SER A N 1
ATOM 1380 C CA . SER A 1 182 ? -4.280 -9.553 -5.350 1.00 85.12 182 SER A CA 1
ATOM 1381 C C . SER A 1 182 ? -3.378 -9.081 -4.205 1.00 85.12 182 SER A C 1
ATOM 1383 O O . SER A 1 182 ? -3.708 -8.105 -3.526 1.00 85.12 182 SER A O 1
ATOM 1385 N N . LYS A 1 183 ? -2.220 -9.721 -4.004 1.00 85.81 183 LYS A N 1
ATOM 1386 C CA . LYS A 1 183 ? -1.234 -9.260 -3.030 1.00 85.81 183 LYS A CA 1
ATOM 1387 C C . LYS A 1 183 ? -0.537 -8.018 -3.567 1.00 85.81 183 LYS A C 1
ATOM 1389 O O . LYS A 1 183 ? -0.051 -7.997 -4.698 1.00 85.81 183 LYS A O 1
ATOM 1394 N N . LYS A 1 184 ? -0.481 -6.985 -2.731 1.00 89.56 184 LYS A N 1
ATOM 1395 C CA . LYS A 1 184 ? 0.202 -5.724 -3.013 1.00 89.56 184 LYS A CA 1
ATOM 1396 C C . LYS A 1 184 ? 1.676 -5.816 -2.644 1.00 89.56 184 LYS A C 1
ATOM 1398 O O . LYS A 1 184 ? 2.025 -6.358 -1.598 1.00 89.56 184 LYS A O 1
ATOM 1403 N N . TYR A 1 185 ? 2.521 -5.238 -3.485 1.00 90.69 185 TYR A N 1
ATOM 1404 C CA . TYR A 1 185 ? 3.952 -5.118 -3.243 1.00 90.69 185 TYR A CA 1
ATOM 1405 C C . TYR A 1 185 ? 4.321 -3.656 -2.987 1.00 90.69 185 TYR A C 1
ATOM 1407 O O . TYR A 1 185 ? 3.632 -2.731 -3.428 1.00 90.69 185 TYR A O 1
ATOM 1415 N N . GLY A 1 186 ? 5.431 -3.445 -2.278 1.00 89.88 186 GLY A N 1
ATOM 1416 C CA . GLY A 1 186 ? 6.037 -2.126 -2.060 1.00 89.88 186 GLY A CA 1
ATOM 1417 C C . GLY A 1 186 ? 6.743 -1.581 -3.304 1.00 89.88 186 GLY A C 1
ATOM 1418 O O . GLY A 1 186 ? 7.787 -0.952 -3.185 1.00 89.88 186 GLY A O 1
ATOM 1419 N N . GLU A 1 187 ? 6.205 -1.872 -4.485 1.00 92.50 187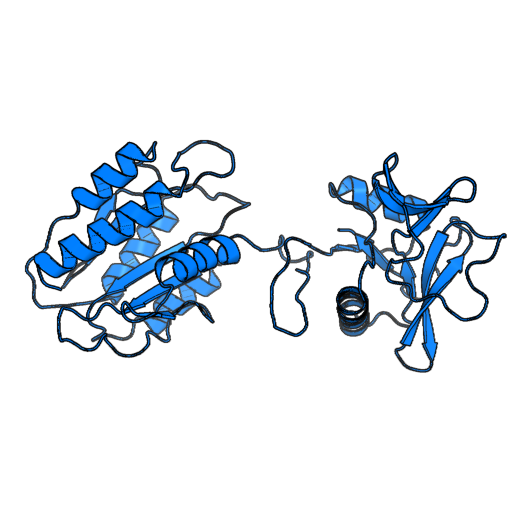 GLU A N 1
ATOM 1420 C CA . GLU A 1 187 ? 6.750 -1.497 -5.781 1.00 92.50 187 GLU A CA 1
ATOM 1421 C C . GLU A 1 187 ? 5.700 -0.686 -6.535 1.00 92.50 187 GLU A C 1
ATOM 1423 O O . GLU A 1 187 ? 4.541 -1.096 -6.674 1.00 92.50 187 GLU A O 1
ATOM 1428 N N . CYS A 1 188 ? 6.115 0.478 -7.017 1.00 94.94 188 CYS A N 1
ATOM 1429 C CA . CYS A 1 188 ? 5.256 1.434 -7.689 1.00 94.94 188 CYS A CA 1
ATOM 1430 C C . CYS A 1 188 ? 5.796 1.684 -9.083 1.00 94.94 188 CYS A C 1
ATOM 1432 O O . CYS A 1 188 ? 6.965 1.980 -9.231 1.00 94.94 188 CYS A O 1
ATOM 1434 N N . LEU A 1 189 ? 4.944 1.619 -10.097 1.00 95.25 189 LEU A N 1
ATOM 1435 C CA . LEU A 1 189 ? 5.331 1.823 -11.485 1.00 95.25 189 LEU A CA 1
ATOM 1436 C C . LEU A 1 189 ? 4.781 3.147 -12.002 1.00 95.25 189 LEU A C 1
ATOM 1438 O O . LEU A 1 189 ? 3.575 3.393 -11.938 1.00 95.25 189 LEU A O 1
ATOM 1442 N N . TYR A 1 190 ? 5.663 3.991 -12.523 1.00 93.94 190 TYR A N 1
ATOM 1443 C CA . TYR A 1 190 ? 5.319 5.228 -13.218 1.00 93.94 190 TYR A CA 1
ATOM 1444 C C . TYR A 1 190 ? 5.555 5.058 -14.714 1.00 93.94 190 TYR A C 1
ATOM 1446 O O . TYR A 1 190 ? 6.659 4.727 -15.135 1.00 93.94 190 TYR A O 1
ATOM 1454 N N . GLN A 1 191 ? 4.545 5.347 -15.529 1.00 91.44 191 GLN A N 1
ATOM 1455 C CA . GLN A 1 191 ? 4.683 5.332 -16.982 1.00 91.44 191 GLN A CA 1
ATOM 1456 C C . GLN A 1 191 ? 5.191 6.682 -17.499 1.00 91.44 191 GLN A C 1
ATOM 1458 O O . GLN A 1 191 ? 4.550 7.715 -17.299 1.00 91.44 191 GLN A O 1
ATOM 1463 N N . GLY A 1 192 ? 6.324 6.669 -18.199 1.00 88.81 192 GLY A N 1
ATOM 1464 C CA . GLY A 1 192 ? 6.777 7.782 -19.029 1.00 88.81 192 GLY A CA 1
ATOM 1465 C C . GLY A 1 192 ? 6.034 7.804 -20.363 1.00 88.81 192 GLY A C 1
ATOM 1466 O O . GLY A 1 192 ? 6.030 6.817 -21.082 1.00 88.81 192 GLY A O 1
ATOM 1467 N N . ASP A 1 193 ? 5.405 8.921 -20.702 1.00 79.75 193 ASP A N 1
ATOM 1468 C CA . ASP A 1 193 ? 4.546 9.091 -21.882 1.00 79.75 193 ASP A CA 1
ATOM 1469 C C . ASP A 1 193 ? 5.256 9.736 -23.085 1.00 79.75 193 ASP A C 1
ATOM 1471 O O . ASP A 1 193 ? 4.705 9.767 -24.185 1.00 79.75 193 ASP A O 1
ATOM 1475 N N . ILE A 1 194 ? 6.492 10.208 -22.904 1.00 83.12 194 ILE A N 1
ATOM 1476 C CA . ILE A 1 194 ? 7.312 10.791 -23.968 1.00 83.12 194 ILE A CA 1
ATOM 1477 C C . ILE A 1 194 ? 8.319 9.744 -24.458 1.00 83.12 194 ILE A C 1
ATOM 1479 O O . ILE A 1 194 ? 9.200 9.345 -23.690 1.00 83.12 194 ILE A O 1
ATOM 1483 N N . PRO A 1 195 ? 8.243 9.311 -25.731 1.00 85.38 195 PRO A N 1
ATOM 1484 C CA . PRO A 1 195 ? 9.236 8.416 -26.303 1.00 85.38 195 PRO A CA 1
ATOM 1485 C C . PRO A 1 195 ? 10.627 9.031 -26.247 1.00 85.38 195 PRO A C 1
ATOM 1487 O O . PRO A 1 195 ? 10.839 10.163 -26.679 1.00 85.38 195 PRO A O 1
ATOM 1490 N N . THR A 1 196 ? 11.588 8.271 -25.736 1.00 89.38 196 THR A N 1
ATOM 1491 C CA . THR A 1 196 ? 12.949 8.761 -25.542 1.00 89.38 196 THR A CA 1
ATOM 1492 C C . THR A 1 196 ? 13.978 7.637 -25.681 1.00 89.38 196 THR A C 1
ATOM 1494 O O . THR A 1 196 ? 13.630 6.478 -25.942 1.00 89.38 196 THR A O 1
ATOM 1497 N N . THR A 1 197 ? 15.259 7.985 -25.600 1.00 92.00 197 THR A N 1
ATOM 1498 C CA . THR A 1 197 ? 16.361 7.010 -25.592 1.00 92.00 197 THR A CA 1
ATOM 1499 C C . THR A 1 197 ? 16.452 6.320 -24.232 1.00 92.00 197 THR A C 1
ATOM 1501 O O . THR A 1 197 ? 15.905 6.813 -23.247 1.00 92.00 197 THR A O 1
ATOM 1504 N N . TRP A 1 198 ? 17.151 5.188 -24.142 1.00 92.62 198 TRP A N 1
ATOM 1505 C CA . TRP A 1 198 ? 17.246 4.462 -22.870 1.00 92.62 198 TRP A CA 1
ATOM 1506 C C . TRP A 1 198 ? 17.878 5.322 -21.759 1.00 92.62 198 TRP A C 1
ATOM 1508 O O . TRP A 1 198 ? 17.385 5.348 -20.635 1.00 92.62 198 TRP A O 1
ATOM 1518 N N . LEU A 1 199 ? 18.927 6.085 -22.092 1.00 91.12 199 LEU A N 1
ATOM 1519 C CA . LEU A 1 199 ? 19.625 6.942 -21.128 1.00 91.12 199 LEU A CA 1
ATOM 1520 C C . LEU A 1 199 ? 18.723 8.066 -20.604 1.00 91.12 199 LEU A C 1
ATOM 1522 O O . LEU A 1 199 ? 18.658 8.303 -19.404 1.00 91.12 199 LEU A O 1
ATOM 1526 N N . GLU A 1 200 ? 17.984 8.727 -21.490 1.00 92.50 200 GLU A N 1
ATOM 1527 C CA . GLU A 1 200 ? 17.043 9.779 -21.095 1.00 92.50 200 GLU A CA 1
ATOM 1528 C C . GLU A 1 200 ? 15.878 9.226 -20.257 1.00 92.50 200 GLU A C 1
ATOM 1530 O O . GLU A 1 200 ? 15.381 9.891 -19.343 1.00 92.50 200 GLU A O 1
ATOM 1535 N N . ALA A 1 201 ? 15.459 7.987 -20.527 1.00 93.31 201 ALA A N 1
ATOM 1536 C CA . ALA A 1 201 ? 14.469 7.297 -19.711 1.00 93.31 201 ALA A CA 1
ATOM 1537 C C . ALA A 1 201 ? 15.010 7.033 -18.292 1.00 93.31 201 ALA A C 1
ATOM 1539 O O . ALA A 1 201 ? 14.323 7.347 -17.319 1.00 93.31 201 ALA A O 1
ATOM 1540 N N . GLN A 1 202 ? 16.260 6.565 -18.167 1.00 94.19 202 GLN A N 1
ATOM 1541 C CA . GLN A 1 202 ? 16.947 6.401 -16.880 1.00 94.19 202 GLN A CA 1
ATOM 1542 C C . GLN A 1 202 ? 17.020 7.722 -16.101 1.00 94.19 202 GLN A C 1
ATOM 1544 O O . GLN A 1 202 ? 16.596 7.774 -14.947 1.00 94.19 202 GLN A O 1
ATOM 1549 N N . LEU A 1 203 ? 17.487 8.802 -16.739 1.00 93.31 203 LEU A N 1
ATOM 1550 C CA . LEU A 1 203 ? 17.568 10.136 -16.126 1.00 93.31 203 LEU A CA 1
ATOM 1551 C C . LEU A 1 203 ? 16.194 10.635 -15.665 1.00 93.31 203 LEU A C 1
ATOM 1553 O O . LEU A 1 203 ? 16.050 11.219 -14.588 1.00 93.31 203 LEU A O 1
ATOM 1557 N N . THR A 1 204 ? 15.153 10.365 -16.453 1.00 93.75 204 THR A N 1
ATOM 1558 C CA . THR A 1 204 ? 13.791 10.732 -16.063 1.00 93.75 204 THR A CA 1
ATOM 1559 C C . THR A 1 204 ? 13.317 9.941 -14.845 1.00 93.75 204 THR A C 1
ATOM 1561 O O . THR A 1 204 ? 12.669 10.521 -13.971 1.00 93.75 204 THR A O 1
ATOM 1564 N N . CYS A 1 205 ? 13.625 8.648 -14.754 1.00 94.94 205 CYS A N 1
ATOM 1565 C CA . CYS A 1 205 ? 13.279 7.846 -13.582 1.00 94.94 205 CYS A CA 1
ATOM 1566 C C . CYS A 1 205 ? 14.040 8.295 -12.328 1.00 94.94 205 CYS A C 1
ATOM 1568 O O . CYS A 1 205 ? 13.430 8.433 -11.269 1.00 94.94 205 CYS A O 1
ATOM 1570 N N . GLU A 1 206 ? 15.316 8.657 -12.456 1.00 94.25 206 GLU A N 1
ATOM 1571 C CA . GLU A 1 206 ? 16.105 9.202 -11.346 1.00 94.25 206 GLU A CA 1
ATOM 1572 C C . GLU A 1 206 ? 15.551 10.541 -10.837 1.00 94.25 206 GLU A C 1
ATOM 1574 O O . GLU A 1 206 ? 15.447 10.752 -9.629 1.00 94.25 206 GLU A O 1
ATOM 1579 N N . SER A 1 207 ? 15.074 11.415 -11.735 1.00 93.62 207 SER A N 1
ATOM 1580 C CA . SER A 1 207 ? 14.392 12.664 -11.346 1.00 93.62 207 SER A CA 1
ATOM 1581 C C . SER A 1 207 ? 13.133 12.439 -10.489 1.00 93.62 207 SER A C 1
ATOM 1583 O O . SER A 1 207 ? 12.639 13.364 -9.843 1.00 93.62 207 SER A O 1
ATOM 1585 N N . LYS A 1 208 ? 12.613 11.204 -10.471 1.00 91.69 208 LYS A N 1
ATOM 1586 C CA . LYS A 1 208 ? 11.470 10.754 -9.666 1.00 91.69 208 LYS A CA 1
ATOM 1587 C C . LYS A 1 208 ? 11.891 9.971 -8.422 1.00 91.69 208 LYS A C 1
ATOM 1589 O O . LYS A 1 208 ? 11.032 9.362 -7.794 1.00 91.69 208 LYS A O 1
ATOM 1594 N N . LEU A 1 209 ? 13.177 10.012 -8.066 1.00 91.75 209 LEU A N 1
ATOM 1595 C CA . LEU A 1 209 ? 13.782 9.225 -6.987 1.00 91.75 209 LEU A CA 1
ATOM 1596 C C . LEU A 1 209 ? 13.662 7.708 -7.210 1.00 91.75 209 LEU A C 1
ATOM 1598 O O . LEU A 1 209 ? 13.612 6.946 -6.247 1.00 91.75 209 LEU A O 1
ATOM 1602 N N . GLY A 1 210 ? 13.608 7.289 -8.476 1.00 93.75 210 GLY A N 1
ATOM 1603 C CA . GLY A 1 210 ? 13.481 5.898 -8.891 1.00 93.75 210 GLY A CA 1
ATOM 1604 C C . GLY A 1 210 ? 14.510 5.509 -9.949 1.00 93.75 210 GLY A C 1
ATOM 1605 O O . GLY A 1 210 ? 15.504 6.197 -10.174 1.00 93.75 210 GLY A O 1
ATOM 1606 N N . TYR A 1 211 ? 14.264 4.391 -10.612 1.00 96.19 211 TYR A N 1
ATOM 1607 C CA . TYR A 1 211 ? 15.097 3.847 -11.686 1.00 96.19 211 TYR A CA 1
ATOM 1608 C C . TYR A 1 211 ? 14.215 3.226 -12.765 1.00 96.19 211 TYR A C 1
ATOM 1610 O O . TYR A 1 211 ? 13.004 3.089 -12.591 1.00 96.19 211 TYR A O 1
ATOM 1618 N N . LEU A 1 212 ? 14.791 2.891 -13.918 1.00 95.81 212 LEU A N 1
ATOM 1619 C CA . LEU A 1 212 ? 14.060 2.117 -14.910 1.00 95.81 212 LEU A CA 1
ATOM 1620 C C . LEU A 1 212 ? 13.641 0.772 -14.319 1.00 95.81 212 LEU A C 1
ATOM 1622 O O . LEU A 1 212 ? 14.406 0.096 -13.630 1.00 95.81 212 LEU A O 1
ATOM 1626 N N . MET A 1 213 ? 12.408 0.394 -14.625 1.00 96.25 213 MET A N 1
ATOM 1627 C CA . MET A 1 213 ? 11.766 -0.804 -14.119 1.00 96.25 213 MET A CA 1
ATOM 1628 C C . MET A 1 213 ? 12.599 -2.061 -14.397 1.00 96.25 213 MET A C 1
ATOM 1630 O O . MET A 1 213 ? 13.003 -2.312 -15.534 1.00 96.25 213 MET A O 1
ATOM 1634 N N . ASP A 1 214 ? 12.772 -2.900 -13.378 1.00 96.31 214 ASP A N 1
ATOM 1635 C CA . ASP A 1 214 ? 13.226 -4.277 -13.563 1.00 96.31 214 ASP A CA 1
ATOM 1636 C C . ASP A 1 214 ? 12.087 -5.256 -13.843 1.00 96.31 214 ASP A C 1
ATOM 1638 O O . ASP A 1 214 ? 10.932 -5.032 -13.495 1.00 96.31 214 ASP A O 1
ATOM 1642 N N . GLU A 1 215 ? 12.425 -6.389 -14.441 1.00 96.31 215 GLU A N 1
ATOM 1643 C CA . GLU A 1 215 ? 11.488 -7.481 -14.660 1.00 96.31 215 GLU A CA 1
ATOM 1644 C C . GLU A 1 215 ? 12.084 -8.769 -14.094 1.00 96.31 215 GLU A C 1
ATOM 1646 O O . GLU A 1 215 ? 12.645 -9.587 -14.814 1.00 96.31 215 GLU A O 1
ATOM 1651 N N . LEU A 1 216 ? 12.014 -8.917 -12.768 1.00 95.69 216 LEU A N 1
ATOM 1652 C CA . LEU A 1 216 ? 12.627 -10.042 -12.047 1.00 95.69 216 LEU A CA 1
ATOM 1653 C C . LEU A 1 216 ? 11.751 -11.303 -11.992 1.00 95.69 216 LEU A C 1
ATOM 1655 O O . LEU A 1 216 ? 12.182 -12.320 -11.452 1.00 95.69 216 LEU A O 1
ATOM 1659 N N . SER A 1 217 ? 10.522 -11.254 -12.511 1.00 95.75 217 SER A N 1
ATOM 1660 C CA . SER A 1 217 ? 9.603 -12.391 -12.492 1.00 95.75 217 SER A CA 1
ATOM 1661 C C . SER A 1 217 ? 8.595 -12.366 -13.639 1.00 95.75 217 SER A C 1
ATOM 1663 O O . SER A 1 217 ? 8.272 -11.309 -14.196 1.00 95.75 217 SER A O 1
ATOM 1665 N N . SER A 1 218 ? 8.026 -13.536 -13.940 1.00 95.50 218 SER A N 1
ATOM 1666 C CA . SER A 1 218 ? 6.916 -13.673 -14.886 1.00 95.50 218 SER A CA 1
ATOM 1667 C C . SER A 1 218 ? 5.689 -12.873 -14.457 1.00 95.50 218 SER A C 1
ATOM 1669 O O . SER A 1 218 ? 4.984 -12.314 -15.293 1.00 95.50 218 SER A O 1
ATOM 1671 N N . GLU A 1 219 ? 5.421 -12.772 -13.157 1.00 95.88 219 GLU A N 1
ATOM 1672 C CA . GLU A 1 219 ? 4.268 -12.041 -12.628 1.00 95.88 219 GLU A CA 1
ATOM 1673 C C . GLU A 1 219 ? 4.393 -10.548 -12.934 1.00 95.88 219 GLU A C 1
ATOM 1675 O O . GLU A 1 219 ? 3.427 -9.930 -13.392 1.00 95.88 219 GLU A O 1
ATOM 1680 N N . LYS A 1 220 ? 5.594 -9.983 -12.749 1.00 95.56 220 LYS A N 1
ATOM 1681 C CA . LYS A 1 220 ? 5.872 -8.578 -13.052 1.00 95.56 220 LYS A CA 1
ATOM 1682 C C . LYS A 1 220 ? 5.806 -8.302 -14.550 1.00 95.56 220 LYS A C 1
ATOM 1684 O O . LYS A 1 220 ? 5.156 -7.337 -14.951 1.00 95.56 220 LYS A O 1
ATOM 1689 N N . HIS A 1 221 ? 6.351 -9.202 -15.370 1.00 95.69 221 HIS A N 1
ATOM 1690 C CA . HIS A 1 221 ? 6.193 -9.162 -16.824 1.00 95.69 221 HIS A CA 1
ATOM 1691 C C . HIS A 1 221 ? 4.715 -9.050 -17.234 1.00 95.69 221 HIS A C 1
ATOM 1693 O O . HIS A 1 221 ? 4.308 -8.132 -17.952 1.00 95.69 221 HIS A O 1
ATOM 1699 N N . TYR A 1 222 ? 3.866 -9.962 -16.742 1.00 94.62 222 TYR A N 1
ATOM 1700 C CA . TYR A 1 222 ? 2.442 -9.954 -17.077 1.00 94.62 222 TYR A CA 1
ATOM 1701 C C . TYR A 1 222 ? 1.720 -8.707 -16.564 1.00 94.62 222 TYR A C 1
ATOM 1703 O O . TYR A 1 222 ? 0.823 -8.209 -17.250 1.00 94.62 222 TYR A O 1
ATOM 1711 N N . PHE A 1 223 ? 2.088 -8.206 -15.384 1.00 95.50 223 PHE A N 1
ATOM 1712 C CA . PHE A 1 223 ? 1.518 -6.988 -14.816 1.00 95.50 223 PHE A CA 1
ATOM 1713 C C . PHE A 1 223 ? 1.809 -5.764 -15.694 1.00 95.50 223 PHE A C 1
ATOM 1715 O O . PHE A 1 223 ? 0.881 -5.072 -16.115 1.00 95.50 223 PHE A O 1
ATOM 1722 N N . VAL A 1 224 ? 3.077 -5.539 -16.039 1.00 94.44 224 VAL A N 1
ATOM 1723 C CA . VAL A 1 224 ? 3.519 -4.384 -16.838 1.00 94.44 224 VAL A CA 1
ATOM 1724 C C . VAL A 1 224 ? 2.947 -4.456 -18.249 1.00 94.44 224 VAL A C 1
ATOM 1726 O O . VAL A 1 224 ? 2.425 -3.468 -18.761 1.00 94.44 224 VAL A O 1
ATOM 1729 N N . LYS A 1 225 ? 2.929 -5.649 -18.849 1.00 93.25 225 LYS A N 1
ATOM 1730 C CA . LYS A 1 225 ? 2.288 -5.877 -20.145 1.00 93.25 225 LYS A CA 1
ATOM 1731 C C . LYS A 1 225 ? 0.806 -5.499 -20.133 1.00 93.25 225 LYS A C 1
ATOM 1733 O O . LYS A 1 225 ? 0.325 -4.8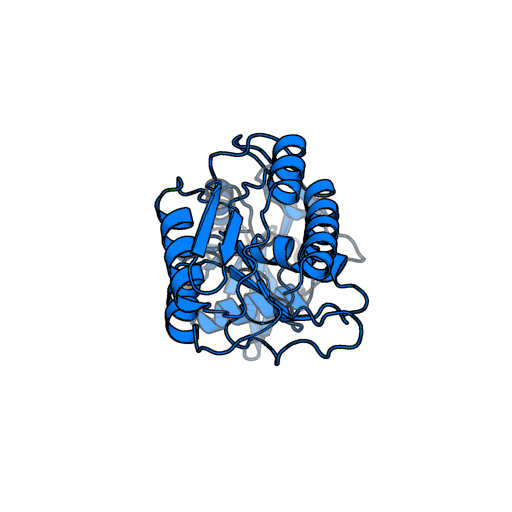67 -21.070 1.00 93.25 225 LYS A O 1
ATOM 1738 N N . LYS A 1 226 ? 0.066 -5.866 -19.079 1.00 92.62 226 LYS A N 1
ATOM 1739 C CA . LYS A 1 226 ? -1.348 -5.481 -18.927 1.00 92.62 226 LYS A CA 1
ATOM 1740 C C . LYS A 1 226 ? -1.515 -3.972 -18.772 1.00 92.62 226 LYS A C 1
ATOM 1742 O O . LYS A 1 226 ? -2.442 -3.432 -19.367 1.00 92.62 226 LYS A O 1
ATOM 1747 N N . LEU A 1 227 ? -0.631 -3.307 -18.023 1.00 91.12 227 LEU A N 1
ATOM 1748 C CA . LEU A 1 227 ? -0.627 -1.844 -17.931 1.00 91.12 227 LEU A CA 1
ATOM 1749 C C . LEU A 1 227 ? -0.409 -1.207 -19.306 1.00 91.12 227 LEU A C 1
ATOM 1751 O O . LEU A 1 227 ? -1.212 -0.378 -19.720 1.00 91.12 227 LEU A O 1
ATOM 1755 N N . ALA A 1 228 ? 0.600 -1.658 -20.053 1.00 90.06 228 ALA A N 1
ATOM 1756 C CA . ALA A 1 228 ? 0.883 -1.150 -21.392 1.00 90.06 228 ALA A CA 1
ATOM 1757 C C . ALA A 1 228 ? -0.304 -1.336 -22.360 1.00 90.06 228 ALA A C 1
ATOM 1759 O O . ALA A 1 228 ? -0.631 -0.431 -23.125 1.00 90.06 228 ALA A O 1
ATOM 1760 N N . ILE A 1 229 ? -0.991 -2.483 -22.303 1.00 89.94 229 ILE A N 1
ATOM 1761 C CA . ILE A 1 229 ? -2.205 -2.729 -23.099 1.00 89.94 229 ILE A CA 1
ATOM 1762 C C . ILE A 1 229 ? -3.343 -1.788 -22.683 1.00 89.94 229 ILE A C 1
ATOM 1764 O O . ILE A 1 229 ? -3.998 -1.215 -23.550 1.00 89.94 229 ILE A O 1
ATOM 1768 N N . ALA A 1 230 ? -3.584 -1.625 -21.379 1.00 89.25 230 ALA A N 1
ATOM 1769 C CA . ALA A 1 230 ? -4.654 -0.770 -20.861 1.00 89.25 230 ALA A CA 1
ATOM 1770 C C . ALA A 1 230 ? -4.466 0.710 -21.240 1.00 89.25 230 ALA A C 1
ATOM 1772 O O . ALA A 1 230 ? -5.443 1.432 -21.417 1.00 89.25 230 ALA A O 1
ATOM 1773 N N . GLU A 1 231 ? -3.216 1.133 -21.416 1.00 85.31 231 GLU A N 1
ATOM 1774 C CA . GLU A 1 231 ? -2.828 2.485 -21.827 1.00 85.31 231 GLU A CA 1
ATOM 1775 C C . GLU A 1 231 ? -2.753 2.634 -23.363 1.00 85.31 231 GLU A C 1
ATOM 1777 O O . GLU A 1 231 ? -2.267 3.640 -23.874 1.00 85.31 231 GLU A O 1
ATOM 1782 N N . ASN A 1 232 ? -3.266 1.648 -24.115 1.00 85.56 232 ASN A N 1
ATOM 1783 C CA . ASN A 1 232 ? -3.332 1.626 -25.582 1.00 85.56 232 ASN A CA 1
ATOM 1784 C C . ASN A 1 232 ? -1.975 1.799 -26.285 1.00 85.56 232 ASN A C 1
ATOM 1786 O O . ASN A 1 232 ? -1.898 2.353 -27.382 1.00 85.56 232 ASN A O 1
ATOM 1790 N N . ILE A 1 233 ? -0.899 1.291 -25.686 1.00 82.38 233 ILE A N 1
ATOM 1791 C CA . ILE A 1 233 ? 0.438 1.324 -26.285 1.00 82.38 233 ILE A CA 1
ATOM 1792 C C . ILE A 1 233 ? 0.477 0.327 -27.445 1.00 82.38 233 ILE A C 1
ATOM 1794 O O . ILE A 1 233 ? 0.319 -0.874 -27.222 1.00 82.38 233 ILE A O 1
ATOM 1798 N N . GLN A 1 234 ? 0.649 0.804 -28.682 1.00 80.19 234 GLN A N 1
ATOM 1799 C CA . GLN A 1 234 ? 0.662 -0.026 -29.893 1.00 80.19 234 GLN A CA 1
ATOM 1800 C C . GLN A 1 234 ? 1.660 0.515 -30.939 1.00 80.19 234 GLN A C 1
ATOM 1802 O O . GLN A 1 234 ? 1.534 1.673 -31.320 1.00 80.19 234 GLN A O 1
ATOM 1807 N N . PRO A 1 235 ? 2.587 -0.312 -31.472 1.00 84.00 235 PRO A N 1
ATOM 1808 C CA . PRO A 1 235 ? 2.866 -1.684 -31.042 1.00 84.00 235 PRO A CA 1
ATOM 1809 C C . PRO A 1 235 ? 3.393 -1.713 -29.601 1.00 84.00 235 PRO A C 1
ATOM 1811 O O . PRO A 1 235 ? 3.987 -0.741 -29.139 1.00 84.00 235 PRO A O 1
ATOM 1814 N N . LEU A 1 236 ? 3.185 -2.821 -28.881 1.00 87.94 236 LEU A N 1
ATOM 1815 C CA . LEU A 1 236 ? 3.669 -2.948 -27.502 1.00 87.94 236 LEU A CA 1
ATOM 1816 C C . LEU A 1 236 ? 5.201 -2.895 -27.489 1.00 87.94 236 LEU A C 1
ATOM 1818 O O . LEU A 1 236 ? 5.873 -3.869 -27.834 1.00 87.94 236 LEU A O 1
ATOM 1822 N N . ALA A 1 237 ? 5.749 -1.743 -27.119 1.00 89.62 237 ALA A N 1
ATOM 1823 C CA . ALA A 1 237 ? 7.181 -1.536 -27.029 1.00 89.62 237 ALA A CA 1
ATOM 1824 C C . ALA A 1 237 ? 7.515 -0.547 -25.913 1.00 89.62 237 ALA A C 1
ATOM 1826 O O . ALA A 1 237 ? 7.014 0.581 -25.908 1.00 89.62 237 ALA A O 1
ATOM 1827 N N . TYR A 1 238 ? 8.376 -0.956 -24.984 1.00 92.00 238 TYR A N 1
ATOM 1828 C CA . TYR A 1 238 ? 8.810 -0.097 -23.888 1.00 92.00 238 TYR A CA 1
ATOM 1829 C C . TYR A 1 238 ? 10.199 -0.448 -23.363 1.00 92.00 238 TYR A C 1
ATOM 1831 O O . TYR A 1 238 ? 10.655 -1.587 -23.465 1.00 92.00 238 TYR A O 1
ATOM 1839 N N . TRP A 1 239 ? 10.886 0.545 -22.801 1.00 93.69 239 TRP A N 1
ATOM 1840 C CA . TRP A 1 239 ? 12.172 0.317 -22.148 1.00 93.69 239 TRP A CA 1
ATOM 1841 C C . TRP A 1 239 ? 12.012 -0.391 -20.806 1.00 93.69 239 TRP A C 1
ATOM 1843 O O . TRP A 1 239 ? 11.102 -0.079 -20.035 1.00 93.69 239 TRP A O 1
ATOM 1853 N N . ILE A 1 240 ? 12.961 -1.283 -20.522 1.00 95.06 240 ILE A N 1
ATOM 1854 C CA . ILE A 1 240 ? 13.197 -1.866 -19.200 1.00 95.06 240 ILE A CA 1
ATOM 1855 C C . ILE A 1 240 ? 14.619 -1.520 -18.746 1.00 95.06 240 ILE A C 1
ATOM 1857 O O . ILE A 1 240 ? 15.481 -1.174 -19.556 1.00 95.06 240 ILE A O 1
ATOM 1861 N N . GLY A 1 241 ? 14.891 -1.621 -17.450 1.00 96.00 241 GLY A N 1
ATOM 1862 C CA . GLY A 1 241 ? 16.163 -1.228 -16.840 1.00 96.00 241 GLY A CA 1
ATOM 1863 C C . GLY A 1 241 ? 17.348 -2.147 -17.140 1.00 96.00 241 GLY A C 1
ATOM 1864 O O . GLY A 1 241 ? 18.430 -1.914 -16.612 1.00 96.00 241 GLY A O 1
ATOM 1865 N N . LEU A 1 242 ? 17.183 -3.196 -17.949 1.00 96.50 242 LEU A N 1
ATOM 1866 C CA . LEU A 1 242 ? 18.247 -4.157 -18.231 1.00 96.50 242 LEU A CA 1
ATOM 1867 C C . LEU A 1 242 ? 19.243 -3.610 -19.262 1.00 96.50 242 LEU A C 1
ATOM 1869 O O . LEU A 1 242 ? 18.888 -3.352 -20.417 1.00 96.50 242 LEU A O 1
ATOM 1873 N N . THR A 1 243 ? 20.511 -3.491 -18.869 1.00 95.00 243 THR A N 1
ATOM 1874 C CA . THR A 1 243 ? 21.604 -3.040 -19.748 1.00 95.00 243 THR A CA 1
ATOM 1875 C C . THR A 1 243 ? 22.847 -3.896 -19.611 1.00 95.00 243 THR A C 1
ATOM 1877 O O . THR A 1 243 ? 23.064 -4.527 -18.580 1.00 95.00 243 THR A O 1
ATOM 1880 N N . ASN A 1 244 ? 23.674 -3.906 -20.654 1.00 94.12 244 ASN A N 1
ATOM 1881 C CA . ASN A 1 244 ? 25.008 -4.479 -20.636 1.00 94.12 244 ASN A CA 1
ATOM 1882 C C . ASN A 1 244 ? 26.044 -3.365 -20.474 1.00 94.12 244 ASN A C 1
ATOM 1884 O O . ASN A 1 244 ? 26.152 -2.473 -21.319 1.00 94.12 244 ASN A O 1
ATOM 1888 N N . LYS A 1 245 ? 26.831 -3.427 -19.401 1.00 88.38 245 LYS A N 1
ATOM 1889 C CA . LYS A 1 245 ? 27.992 -2.559 -19.197 1.00 88.38 245 LYS A CA 1
ATOM 1890 C C . LYS A 1 245 ? 29.235 -3.441 -19.120 1.00 88.38 245 LYS A C 1
ATOM 1892 O O . LYS A 1 245 ? 29.365 -4.253 -18.209 1.00 88.38 245 LYS A O 1
ATOM 1897 N N . ASN A 1 246 ? 30.153 -3.278 -20.074 1.00 86.75 246 ASN A N 1
ATOM 1898 C CA . ASN A 1 246 ? 31.429 -4.007 -20.138 1.00 86.75 246 ASN A CA 1
ATOM 1899 C C . ASN A 1 246 ? 31.282 -5.543 -20.091 1.00 86.75 246 ASN A C 1
ATOM 1901 O O . ASN A 1 246 ? 32.054 -6.224 -19.420 1.00 86.75 246 ASN A O 1
ATOM 1905 N N . GLY A 1 247 ? 30.282 -6.091 -20.786 1.00 88.00 247 GLY A N 1
ATOM 1906 C CA . GLY A 1 247 ? 30.019 -7.530 -20.846 1.00 88.00 247 GLY A CA 1
ATOM 1907 C C . GLY A 1 247 ? 29.136 -8.061 -19.714 1.00 88.00 247 GLY A C 1
ATOM 1908 O O . GLY A 1 247 ? 28.795 -9.241 -19.729 1.00 88.00 247 GLY A O 1
ATOM 1909 N N . ILE A 1 248 ? 28.728 -7.217 -18.762 1.00 91.12 248 ILE A N 1
ATOM 1910 C CA . ILE A 1 248 ? 27.909 -7.613 -17.612 1.00 91.12 248 ILE A CA 1
ATOM 1911 C C . ILE A 1 248 ? 26.497 -7.053 -17.778 1.00 91.12 248 ILE A C 1
ATOM 1913 O O . ILE A 1 248 ? 26.309 -5.838 -17.850 1.00 91.12 248 ILE A O 1
ATOM 1917 N N . TRP A 1 249 ? 25.506 -7.945 -17.816 1.00 95.00 249 TRP A N 1
ATOM 1918 C CA . TRP A 1 249 ? 24.092 -7.579 -17.786 1.00 95.00 249 TRP A CA 1
ATOM 1919 C C . TRP A 1 249 ? 23.657 -7.233 -16.361 1.00 95.00 249 TRP A C 1
ATOM 1921 O O . TRP A 1 249 ? 23.950 -7.970 -15.420 1.00 95.00 249 TRP A O 1
ATOM 1931 N N . GLY A 1 250 ? 22.932 -6.130 -16.200 1.00 95.81 250 GLY A N 1
ATOM 1932 C CA . GLY A 1 250 ? 22.397 -5.715 -14.911 1.00 95.81 250 GLY A CA 1
ATOM 1933 C C . GLY A 1 250 ? 21.184 -4.804 -15.038 1.00 95.81 250 GLY A C 1
ATOM 1934 O O . GLY A 1 250 ? 21.061 -4.022 -15.984 1.00 95.81 250 GLY A O 1
ATOM 1935 N N . TRP A 1 251 ? 20.285 -4.930 -14.070 1.00 97.12 251 TRP A N 1
ATOM 1936 C CA . TRP A 1 251 ? 19.116 -4.083 -13.900 1.00 97.12 251 TRP A CA 1
ATOM 1937 C C . TRP A 1 251 ? 19.512 -2.748 -13.298 1.00 97.12 251 TRP A C 1
ATOM 1939 O O . TRP A 1 251 ? 20.274 -2.706 -12.333 1.00 97.12 251 TRP A O 1
ATOM 1949 N N . ASP A 1 252 ? 18.960 -1.673 -13.840 1.00 96.50 252 ASP A N 1
ATOM 1950 C CA . ASP A 1 252 ? 19.102 -0.329 -13.306 1.00 96.50 252 ASP A CA 1
ATOM 1951 C C . ASP A 1 252 ? 18.730 -0.275 -11.813 1.00 96.50 252 ASP A C 1
ATOM 1953 O O . ASP A 1 252 ? 17.730 -0.848 -11.369 1.00 96.50 252 ASP A O 1
ATOM 1957 N N . ARG A 1 253 ? 19.583 0.387 -11.030 1.00 94.38 253 ARG A N 1
ATOM 1958 C CA . ARG A 1 253 ? 19.384 0.729 -9.613 1.00 94.38 253 ARG A CA 1
ATOM 1959 C C . ARG A 1 253 ? 19.813 2.182 -9.356 1.00 94.38 253 ARG A C 1
ATOM 1961 O O . ARG A 1 253 ? 20.232 2.519 -8.249 1.00 94.38 253 ARG A O 1
ATOM 1968 N N . GLY A 1 254 ? 19.749 3.019 -10.395 1.00 86.44 254 GLY A N 1
ATOM 1969 C CA . GLY A 1 254 ? 20.283 4.379 -10.453 1.00 86.44 254 GLY A CA 1
ATOM 1970 C C . GLY A 1 254 ? 21.518 4.462 -11.358 1.00 86.44 254 GLY A C 1
ATOM 1971 O O . GLY A 1 254 ? 22.158 3.450 -11.641 1.00 86.44 254 GLY A O 1
ATOM 1972 N N . ILE A 1 255 ? 21.907 5.674 -11.781 1.00 79.19 255 ILE A N 1
ATOM 1973 C CA . ILE A 1 255 ? 22.985 5.907 -12.774 1.00 79.19 255 ILE A CA 1
ATOM 1974 C C . ILE A 1 255 ? 24.241 5.055 -12.515 1.00 79.19 255 ILE A C 1
ATOM 1976 O O . ILE A 1 255 ? 24.817 4.468 -13.440 1.00 79.19 255 ILE A O 1
ATOM 1980 N N . ASN A 1 256 ? 24.649 4.980 -11.246 1.00 80.38 256 ASN A N 1
ATOM 1981 C CA . ASN A 1 256 ? 25.904 4.370 -10.806 1.00 80.38 256 ASN A CA 1
ATOM 1982 C C . ASN A 1 256 ? 25.735 2.996 -10.143 1.00 80.38 256 ASN A C 1
ATOM 1984 O O . ASN A 1 256 ? 26.698 2.477 -9.583 1.00 80.38 256 ASN A O 1
ATOM 1988 N N . SER A 1 257 ? 24.536 2.413 -10.168 1.00 87.50 257 SER A N 1
ATOM 1989 C CA . SER A 1 257 ? 24.254 1.155 -9.481 1.00 87.50 257 SER A CA 1
ATOM 1990 C C . SER A 1 257 ? 23.456 0.219 -10.373 1.00 87.50 257 SER A C 1
ATOM 1992 O O . SER A 1 257 ? 22.548 0.629 -11.092 1.00 87.50 257 SER A O 1
ATOM 1994 N N . THR A 1 258 ? 23.797 -1.062 -10.322 1.00 93.12 258 THR A N 1
ATOM 1995 C CA . THR A 1 258 ? 23.082 -2.102 -11.057 1.00 93.12 258 THR A CA 1
ATOM 1996 C C . THR A 1 258 ? 22.936 -3.343 -10.198 1.00 93.12 258 THR A C 1
ATOM 1998 O O . THR A 1 258 ? 23.868 -3.702 -9.478 1.00 93.12 258 THR A O 1
ATOM 2001 N N . LEU A 1 259 ? 21.812 -4.040 -10.330 1.00 95.56 259 LEU A N 1
ATOM 2002 C CA . LEU A 1 259 ? 21.647 -5.404 -9.836 1.00 95.56 259 LEU A CA 1
ATOM 2003 C C . LEU A 1 259 ? 22.042 -6.383 -10.959 1.00 95.56 259 LEU A C 1
ATOM 2005 O O . LEU A 1 259 ? 21.348 -6.410 -11.974 1.00 95.56 259 LEU A O 1
ATOM 2009 N N . PRO A 1 260 ? 23.134 -7.162 -10.828 1.00 95.69 260 PRO A N 1
ATOM 2010 C CA . PRO A 1 260 ? 23.570 -8.083 -11.879 1.00 95.69 260 PRO A CA 1
ATOM 2011 C C . PRO A 1 260 ? 22.510 -9.134 -12.222 1.00 95.69 260 PRO A C 1
ATOM 2013 O O . PRO A 1 260 ? 21.862 -9.664 -11.324 1.00 95.69 260 PRO A O 1
ATOM 2016 N N . LEU A 1 261 ? 22.380 -9.457 -13.510 1.00 95.88 261 LEU A N 1
ATOM 2017 C CA . LEU A 1 261 ? 21.590 -10.589 -13.989 1.00 95.88 261 LEU A CA 1
ATOM 2018 C C . LEU A 1 261 ? 22.451 -11.860 -13.939 1.00 95.88 261 LEU A C 1
ATOM 2020 O O . LEU A 1 261 ? 23.534 -11.917 -14.523 1.00 95.88 261 LEU A O 1
ATOM 2024 N N . THR A 1 262 ? 21.963 -12.882 -13.250 1.00 94.25 262 THR A N 1
ATOM 2025 C CA . THR A 1 262 ? 22.621 -14.175 -13.045 1.00 94.25 262 THR A CA 1
ATOM 2026 C C . THR A 1 262 ? 21.909 -15.291 -13.811 1.00 94.25 262 THR A C 1
ATOM 2028 O O . THR A 1 262 ? 20.803 -15.125 -14.319 1.00 94.25 262 THR A O 1
ATOM 2031 N N . SER A 1 263 ? 22.532 -16.469 -13.895 1.00 91.88 263 SER A N 1
ATOM 2032 C CA . SER A 1 263 ? 21.985 -17.610 -14.646 1.00 91.88 263 SER A CA 1
ATOM 2033 C C . SER A 1 263 ? 20.703 -18.206 -14.056 1.00 91.88 263 SER A C 1
ATOM 2035 O O . SER A 1 263 ? 20.032 -18.967 -14.744 1.00 91.88 263 SER A O 1
ATOM 2037 N N . ASN A 1 264 ? 20.399 -17.921 -12.787 1.00 94.38 264 ASN A N 1
ATOM 2038 C CA . ASN A 1 264 ? 19.221 -18.449 -12.093 1.00 94.38 264 ASN A CA 1
ATOM 2039 C C . ASN A 1 264 ? 18.039 -17.470 -12.115 1.00 94.38 264 ASN A C 1
ATOM 2041 O O . ASN A 1 264 ? 16.964 -17.810 -11.623 1.00 94.38 264 ASN A O 1
ATOM 2045 N N . ASP A 1 265 ? 18.243 -16.268 -12.655 1.00 96.19 265 ASP A N 1
ATOM 2046 C CA . ASP A 1 265 ? 17.214 -15.240 -12.696 1.00 96.19 265 ASP A CA 1
ATOM 2047 C C . ASP A 1 265 ? 16.218 -15.494 -13.826 1.00 96.19 265 ASP A C 1
ATOM 2049 O O . ASP A 1 265 ? 16.510 -16.140 -14.838 1.00 96.19 265 ASP A O 1
ATOM 2053 N N . TYR A 1 266 ? 15.015 -14.950 -13.654 1.00 96.69 266 TYR A N 1
ATOM 2054 C CA . TYR A 1 266 ? 14.013 -14.927 -14.707 1.00 96.69 266 TYR A CA 1
ATOM 2055 C C . TYR A 1 266 ? 14.568 -14.231 -15.954 1.00 96.69 266 TYR A C 1
ATOM 2057 O O . TYR A 1 266 ? 15.191 -13.171 -15.866 1.00 96.69 266 TYR A O 1
ATOM 2065 N N . THR A 1 267 ? 14.313 -14.821 -17.124 1.00 96.88 267 THR A N 1
ATOM 2066 C CA . THR A 1 267 ? 14.598 -14.183 -18.407 1.00 96.88 267 THR A CA 1
ATOM 2067 C C . THR A 1 267 ? 13.454 -14.359 -19.392 1.00 96.88 267 THR A C 1
ATOM 2069 O O . THR A 1 267 ? 12.800 -15.401 -19.417 1.00 96.88 267 THR A O 1
ATOM 2072 N N . ASN A 1 268 ? 13.238 -13.348 -20.233 1.00 96.81 268 ASN A N 1
ATOM 2073 C CA . ASN A 1 268 ? 12.249 -13.384 -21.312 1.00 96.81 268 ASN A CA 1
ATOM 2074 C C . ASN A 1 268 ? 12.855 -12.926 -22.650 1.00 96.81 268 ASN A C 1
ATOM 2076 O O . ASN A 1 268 ? 12.248 -12.184 -23.421 1.00 96.81 268 ASN A O 1
ATOM 2080 N N . TRP A 1 269 ? 14.091 -13.350 -22.927 1.00 96.12 269 TRP A N 1
ATOM 2081 C CA . TRP A 1 269 ? 14.786 -13.039 -24.176 1.00 96.12 269 TRP A CA 1
ATOM 2082 C C . TRP A 1 269 ? 14.022 -13.537 -25.405 1.00 96.12 269 TRP A C 1
ATOM 2084 O O . TRP A 1 269 ? 13.615 -14.696 -25.492 1.00 96.12 269 TRP A O 1
ATOM 2094 N N . ALA A 1 270 ? 13.872 -12.662 -26.399 1.00 95.56 270 ALA A N 1
ATOM 2095 C CA . ALA A 1 270 ? 13.418 -13.060 -27.722 1.00 95.56 270 ALA A CA 1
ATOM 2096 C C . ALA A 1 270 ? 14.466 -13.960 -28.395 1.00 95.56 270 ALA A C 1
ATOM 2098 O O . ALA A 1 270 ? 15.669 -13.827 -28.157 1.00 95.56 270 ALA A O 1
ATOM 2099 N N . ALA A 1 271 ? 14.025 -14.829 -29.307 1.00 94.38 271 ALA A N 1
ATOM 2100 C CA . ALA A 1 271 ? 14.934 -15.671 -30.081 1.00 94.38 271 ALA A CA 1
ATOM 2101 C C . ALA A 1 271 ? 16.048 -14.833 -30.747 1.00 94.38 271 ALA A C 1
ATOM 2103 O O . ALA A 1 271 ? 15.775 -13.810 -31.381 1.00 94.38 271 ALA A O 1
ATOM 2104 N N . GLY A 1 272 ? 17.303 -15.259 -30.579 1.00 92.75 272 GLY A N 1
ATOM 2105 C CA . GLY A 1 272 ? 18.482 -14.560 -31.103 1.00 92.75 272 GLY A CA 1
ATOM 2106 C C . GLY A 1 272 ? 18.959 -13.354 -30.281 1.00 92.75 272 GLY A C 1
ATOM 2107 O O . GLY A 1 272 ? 19.811 -12.618 -30.766 1.00 92.75 272 GLY A O 1
ATOM 2108 N N . ASN A 1 273 ? 18.424 -13.130 -29.075 1.00 94.00 273 ASN A N 1
ATOM 2109 C CA . ASN A 1 273 ? 18.904 -12.116 -28.131 1.00 94.00 273 ASN A CA 1
ATOM 2110 C C . ASN A 1 273 ? 19.489 -12.782 -26.868 1.00 94.00 273 ASN A C 1
ATOM 2112 O O . ASN A 1 273 ? 19.064 -13.887 -26.525 1.00 94.00 273 ASN A O 1
ATOM 2116 N N . PRO A 1 274 ? 20.420 -12.122 -26.156 1.00 93.50 274 PRO A N 1
ATOM 2117 C CA . PRO A 1 274 ? 21.014 -10.818 -26.466 1.00 93.50 274 PRO A CA 1
ATOM 2118 C C . PRO A 1 274 ? 21.961 -10.831 -27.678 1.00 93.50 274 PRO A C 1
ATOM 2120 O O . PRO A 1 274 ? 22.498 -11.873 -28.037 1.00 93.50 274 PRO A O 1
ATOM 2123 N N . THR A 1 275 ? 22.153 -9.670 -28.313 1.00 88.12 275 THR A N 1
ATOM 2124 C CA . THR A 1 275 ? 23.131 -9.476 -29.403 1.00 88.12 275 THR A CA 1
ATOM 2125 C C . THR A 1 275 ? 24.314 -8.627 -28.938 1.00 88.12 275 THR A C 1
ATOM 2127 O O . THR A 1 275 ? 24.125 -7.678 -28.181 1.00 88.12 275 THR A O 1
ATOM 2130 N N . ASP A 1 276 ? 25.520 -8.907 -29.440 1.00 77.44 276 ASP A N 1
ATOM 2131 C CA . ASP A 1 276 ? 26.754 -8.209 -29.025 1.00 77.44 276 ASP A CA 1
ATOM 2132 C C . ASP A 1 276 ? 26.838 -6.743 -29.492 1.00 77.44 276 ASP A C 1
ATOM 2134 O O . ASP A 1 276 ? 27.662 -5.972 -29.008 1.00 77.44 276 ASP A O 1
ATOM 2138 N N . ALA A 1 277 ? 25.999 -6.337 -30.450 1.00 75.94 277 ALA A N 1
ATOM 2139 C CA . ALA A 1 277 ? 26.020 -4.990 -31.024 1.00 75.94 277 ALA A CA 1
ATOM 2140 C C . ALA A 1 277 ? 25.273 -3.946 -30.174 1.00 75.94 277 ALA A C 1
ATOM 2142 O O . ALA A 1 277 ? 25.317 -2.756 -30.487 1.00 75.94 277 ALA A O 1
ATOM 2143 N N . ASN A 1 278 ? 24.549 -4.378 -29.138 1.00 83.88 278 ASN A N 1
ATOM 2144 C CA . ASN A 1 278 ? 23.539 -3.571 -28.470 1.00 83.88 278 ASN A CA 1
ATOM 2145 C C . ASN A 1 278 ? 23.571 -3.760 -26.951 1.00 83.88 278 ASN A C 1
ATOM 2147 O O . ASN A 1 278 ? 23.485 -4.875 -26.448 1.00 83.88 278 ASN A O 1
ATOM 2151 N N . ASN A 1 279 ? 23.595 -2.645 -26.220 1.00 91.56 279 ASN A N 1
ATOM 2152 C CA . ASN A 1 279 ? 23.805 -2.646 -24.769 1.00 91.56 279 ASN A CA 1
ATOM 2153 C C . ASN A 1 279 ? 22.546 -2.334 -23.948 1.00 91.56 279 ASN A C 1
ATOM 2155 O O . ASN A 1 279 ? 22.607 -2.370 -22.724 1.00 91.56 279 ASN A O 1
ATOM 2159 N N . CYS A 1 280 ? 21.415 -2.013 -24.580 1.00 93.44 280 CYS A N 1
ATOM 2160 C CA . CYS A 1 280 ? 20.174 -1.670 -23.884 1.00 93.44 280 CYS A CA 1
ATOM 2161 C C . CYS A 1 280 ? 19.046 -2.626 -24.255 1.00 93.44 280 CYS A C 1
ATOM 2163 O O . CYS A 1 280 ? 19.045 -3.179 -25.354 1.00 93.44 280 CYS A O 1
ATOM 2165 N N . THR A 1 281 ? 18.077 -2.807 -23.357 1.00 94.50 281 THR A N 1
ATOM 2166 C CA . THR A 1 281 ? 16.999 -3.787 -23.539 1.00 94.50 281 THR A CA 1
ATOM 2167 C C . THR A 1 281 ? 15.637 -3.119 -23.530 1.00 94.50 281 THR A C 1
ATOM 2169 O O . THR A 1 281 ? 15.318 -2.353 -22.623 1.00 94.50 281 THR A O 1
ATOM 2172 N N . GLY A 1 282 ? 14.824 -3.434 -24.533 1.00 93.06 282 GLY A N 1
ATOM 2173 C CA . GLY A 1 282 ? 13.404 -3.103 -24.555 1.00 93.06 282 GLY A CA 1
ATOM 2174 C C . GLY A 1 282 ? 12.551 -4.363 -24.611 1.00 93.06 282 GLY A C 1
ATOM 2175 O O . GLY A 1 282 ? 12.955 -5.369 -25.197 1.00 93.06 282 GLY A O 1
ATOM 2176 N N . GLU A 1 283 ? 11.360 -4.288 -24.035 1.00 93.19 283 GLU A N 1
ATOM 2177 C CA . GLU A 1 283 ? 10.272 -5.218 -24.318 1.00 93.19 283 GLU A CA 1
ATOM 2178 C C . GLU A 1 283 ? 9.665 -4.847 -25.670 1.00 93.19 283 GLU A C 1
ATOM 2180 O O . GLU A 1 283 ? 9.332 -3.683 -25.900 1.00 93.19 283 GLU A O 1
ATOM 2185 N N . VAL A 1 284 ? 9.561 -5.809 -26.590 1.00 91.19 284 VAL A N 1
ATOM 2186 C CA . VAL A 1 284 ? 9.085 -5.562 -27.960 1.00 91.19 284 VAL A CA 1
ATOM 2187 C C . VAL A 1 284 ? 8.090 -6.629 -28.385 1.00 91.19 284 VAL A C 1
ATOM 2189 O O . VAL A 1 284 ? 8.352 -7.826 -28.259 1.00 91.19 284 VAL A O 1
ATOM 2192 N N . GLN A 1 285 ? 6.973 -6.184 -28.961 1.00 91.00 285 GLN A N 1
ATOM 2193 C CA . GLN A 1 285 ? 5.927 -7.040 -29.504 1.00 91.00 285 GLN A CA 1
ATOM 2194 C C . GLN A 1 285 ? 6.486 -8.049 -30.512 1.00 91.00 285 GLN A C 1
ATOM 2196 O O . GLN A 1 285 ? 7.277 -7.714 -31.400 1.00 91.00 285 GLN A O 1
ATOM 2201 N N . THR A 1 286 ? 6.061 -9.302 -30.370 1.00 87.88 286 THR A N 1
ATOM 2202 C CA . THR A 1 286 ? 6.420 -10.405 -31.264 1.00 87.88 286 THR A CA 1
ATOM 2203 C C . THR A 1 286 ? 5.201 -10.877 -32.049 1.00 87.88 286 THR A C 1
ATOM 2205 O O . THR A 1 286 ? 5.035 -10.510 -33.209 1.00 87.88 286 THR A O 1
ATOM 2208 N N . LEU A 1 287 ? 4.329 -11.666 -31.423 1.00 86.44 287 LEU A N 1
ATOM 2209 C CA . LEU A 1 287 ? 3.129 -12.246 -32.025 1.00 86.44 287 LEU A CA 1
ATOM 2210 C C . LEU A 1 287 ? 1.924 -11.986 -31.121 1.00 86.44 287 LEU A C 1
ATOM 2212 O O . LEU A 1 287 ? 1.958 -12.281 -29.924 1.00 86.44 287 LEU A O 1
ATOM 2216 N N . GLY A 1 288 ? 0.849 -11.436 -31.691 1.00 86.38 288 GLY A N 1
ATOM 2217 C CA . GLY A 1 288 ? -0.302 -10.985 -30.907 1.00 86.38 288 GLY A CA 1
ATOM 2218 C C . GLY A 1 288 ? 0.127 -9.953 -29.862 1.00 86.38 288 GLY A C 1
ATOM 2219 O O . GLY A 1 288 ? 0.876 -9.038 -30.181 1.00 86.38 288 GLY A O 1
ATOM 2220 N N . PHE A 1 289 ? -0.301 -10.120 -28.612 1.00 85.25 289 PHE A N 1
ATOM 2221 C CA . PHE A 1 289 ? 0.080 -9.244 -27.495 1.00 85.25 289 PHE A CA 1
ATOM 2222 C C . PHE A 1 289 ? 1.294 -9.747 -26.703 1.00 85.25 289 PHE A C 1
ATOM 2224 O O . PHE A 1 289 ? 1.505 -9.314 -25.574 1.00 85.25 289 PHE A O 1
ATOM 2231 N N . ASN A 1 290 ? 2.070 -10.694 -27.234 1.00 90.44 290 ASN A N 1
ATOM 2232 C CA . ASN A 1 290 ? 3.292 -11.131 -26.567 1.00 90.44 290 ASN A CA 1
ATOM 2233 C C . ASN A 1 290 ? 4.412 -10.118 -26.801 1.00 90.44 290 ASN A C 1
ATOM 2235 O O . ASN A 1 290 ? 4.605 -9.658 -27.926 1.00 90.44 290 ASN A O 1
ATOM 2239 N N . VAL A 1 291 ? 5.149 -9.811 -25.738 1.00 92.75 291 VAL A N 1
ATOM 2240 C CA . VAL A 1 291 ? 6.361 -8.988 -25.756 1.00 92.75 291 VAL A CA 1
ATOM 2241 C C . VAL A 1 291 ? 7.511 -9.816 -25.194 1.00 92.75 291 VAL A C 1
ATOM 2243 O O . VAL A 1 291 ? 7.291 -10.685 -24.343 1.00 92.75 291 VAL A O 1
ATOM 2246 N N . GLN A 1 292 ? 8.696 -9.637 -25.769 1.00 95.81 292 GLN A N 1
ATOM 2247 C CA . GLN A 1 292 ? 9.921 -10.289 -25.317 1.00 95.81 292 GLN A CA 1
ATOM 2248 C C . GLN A 1 292 ? 11.093 -9.310 -25.341 1.00 95.81 292 GLN A C 1
ATOM 2250 O O . GLN A 1 292 ? 11.114 -8.362 -26.137 1.00 95.81 292 GLN A O 1
ATOM 2255 N N . TRP A 1 293 ? 12.110 -9.597 -24.529 1.00 95.50 293 TRP A N 1
ATOM 2256 C CA . TRP A 1 293 ? 13.299 -8.766 -24.392 1.00 95.50 293 TRP A CA 1
ATOM 2257 C C . TRP A 1 293 ? 14.129 -8.802 -25.670 1.00 95.50 293 TRP A C 1
ATOM 2259 O O . TRP A 1 293 ? 14.559 -9.865 -26.133 1.00 95.50 293 TRP A O 1
ATOM 2269 N N . LYS A 1 294 ? 14.392 -7.623 -26.228 1.00 94.06 294 LYS A N 1
ATOM 2270 C CA . LYS A 1 294 ? 15.290 -7.429 -27.364 1.00 94.06 294 LYS A CA 1
ATOM 2271 C C . LYS A 1 294 ? 16.368 -6.421 -27.020 1.00 94.06 294 LYS A C 1
ATOM 2273 O O . LYS A 1 294 ? 16.091 -5.357 -26.466 1.00 94.06 294 LYS A O 1
ATOM 2278 N N . THR A 1 295 ? 17.596 -6.744 -27.406 1.00 93.75 295 THR A N 1
ATOM 2279 C CA . THR A 1 295 ? 18.713 -5.804 -27.320 1.00 93.75 295 THR A CA 1
ATOM 2280 C C . THR A 1 295 ? 18.631 -4.788 -28.447 1.00 93.75 295 THR A C 1
ATOM 2282 O O . THR A 1 295 ? 18.384 -5.148 -29.598 1.00 93.75 295 THR A O 1
ATOM 2285 N N . MET A 1 296 ? 18.839 -3.518 -28.121 1.00 90.62 296 MET A N 1
ATOM 2286 C CA . MET A 1 296 ? 18.810 -2.397 -29.055 1.00 90.62 296 MET A CA 1
ATOM 2287 C C . MET A 1 296 ? 19.891 -1.373 -28.703 1.00 90.62 296 MET A C 1
ATOM 2289 O O . MET A 1 296 ? 20.387 -1.322 -27.571 1.00 90.62 296 MET A O 1
ATOM 2293 N N . ALA A 1 297 ? 20.246 -0.527 -29.669 1.00 90.81 297 ALA A N 1
ATOM 2294 C CA . ALA A 1 297 ? 21.176 0.561 -29.420 1.00 90.81 297 ALA A CA 1
ATOM 2295 C C . ALA A 1 297 ? 20.553 1.516 -28.396 1.00 90.81 297 ALA A C 1
ATOM 2297 O O . ALA A 1 297 ? 19.395 1.909 -28.542 1.00 90.81 297 ALA A O 1
ATOM 2298 N N . CYS A 1 298 ? 21.314 1.921 -27.382 1.00 89.88 298 CYS A N 1
ATOM 2299 C CA . CYS A 1 298 ? 20.816 2.805 -26.325 1.00 89.88 298 CYS A CA 1
ATOM 2300 C C . CYS A 1 298 ? 20.371 4.177 -26.852 1.00 89.88 298 CYS A C 1
ATOM 2302 O O . CYS A 1 298 ? 19.518 4.815 -26.246 1.00 89.88 298 CYS A O 1
ATOM 2304 N N . THR A 1 299 ? 20.923 4.602 -27.994 1.00 88.62 299 THR A N 1
ATOM 2305 C CA . THR A 1 299 ? 20.567 5.825 -28.728 1.00 88.62 299 THR A CA 1
ATOM 2306 C C . THR A 1 299 ? 19.301 5.688 -29.565 1.00 88.62 299 THR A C 1
ATOM 2308 O O . THR A 1 299 ? 18.838 6.680 -30.123 1.00 88.62 299 THR A O 1
ATOM 2311 N N . THR A 1 300 ? 18.740 4.481 -29.677 1.00 84.94 300 THR A N 1
ATOM 2312 C CA . THR A 1 300 ? 17.472 4.269 -30.370 1.00 84.94 300 THR A CA 1
ATOM 2313 C C . THR A 1 300 ? 16.430 5.114 -29.662 1.00 84.94 300 THR A C 1
ATOM 2315 O O . THR A 1 300 ? 16.042 4.813 -28.540 1.00 84.94 300 THR A O 1
ATOM 2318 N N . THR A 1 301 ? 15.940 6.171 -30.300 1.00 75.12 301 THR A N 1
ATOM 2319 C CA . THR A 1 301 ? 14.638 6.680 -29.898 1.00 75.12 301 THR A CA 1
ATOM 2320 C C . THR A 1 301 ? 13.651 5.649 -30.378 1.00 75.12 301 THR A C 1
ATOM 2322 O O . THR A 1 301 ? 13.591 5.302 -31.560 1.00 75.12 301 THR A O 1
ATOM 2325 N N . LEU A 1 302 ? 12.902 5.118 -29.434 1.00 66.38 302 LEU A N 1
ATOM 2326 C CA . LEU A 1 302 ? 11.838 4.192 -29.700 1.00 66.38 302 LEU A CA 1
ATOM 2327 C C . LEU A 1 302 ? 10.684 4.991 -30.385 1.00 66.38 302 LEU A C 1
ATOM 2329 O O . LEU A 1 302 ? 9.647 5.251 -29.801 1.00 66.38 302 LEU A O 1
ATOM 2333 N N . ALA A 1 303 ? 10.881 5.459 -31.621 1.00 52.09 303 ALA A N 1
ATOM 2334 C CA . ALA A 1 303 ? 9.991 6.386 -32.319 1.00 52.09 303 ALA A CA 1
ATOM 2335 C C . ALA A 1 303 ? 9.372 5.722 -33.551 1.00 52.09 303 ALA A C 1
ATOM 2337 O O . ALA A 1 303 ? 10.042 5.504 -34.558 1.00 52.09 303 ALA A O 1
ATOM 2338 N N . SER A 1 304 ? 8.089 5.387 -33.431 1.00 49.72 304 SER A N 1
ATOM 2339 C CA . SER A 1 304 ? 7.100 5.393 -34.517 1.00 49.72 304 SER A CA 1
ATOM 2340 C C . SER A 1 304 ? 5.741 5.048 -33.895 1.00 49.72 304 SER A C 1
ATOM 2342 O O . SER A 1 304 ? 5.253 3.949 -34.094 1.00 49.72 304 SER A O 1
ATOM 2344 N N . ASP A 1 305 ? 5.183 5.951 -33.084 1.00 48.16 305 ASP A N 1
ATOM 2345 C CA . ASP A 1 305 ? 3.782 5.896 -32.603 1.00 48.16 305 ASP A CA 1
ATOM 2346 C C . ASP A 1 305 ? 3.541 5.281 -31.200 1.00 48.16 305 ASP A C 1
ATOM 2348 O O . ASP A 1 305 ? 2.750 4.372 -31.042 1.00 48.16 305 ASP A O 1
ATOM 2352 N N . PHE A 1 306 ? 4.150 5.871 -30.156 1.00 53.66 306 PHE A N 1
ATOM 2353 C CA . PHE A 1 306 ? 4.006 5.568 -28.706 1.00 53.66 306 PHE A CA 1
ATOM 2354 C C . PHE A 1 306 ? 4.818 4.379 -28.193 1.00 53.66 306 PHE A C 1
ATOM 2356 O O . PHE A 1 306 ? 4.352 3.248 -28.095 1.00 53.66 306 PHE A O 1
ATOM 2363 N N . ARG A 1 307 ? 6.050 4.669 -27.777 1.00 68.62 307 ARG A N 1
ATOM 2364 C CA . ARG A 1 307 ? 6.891 3.719 -27.059 1.00 68.62 307 ARG A CA 1
ATOM 2365 C C . ARG A 1 307 ? 7.305 4.368 -25.742 1.00 68.62 307 ARG A C 1
ATOM 2367 O O . ARG A 1 307 ? 7.850 5.470 -25.740 1.00 68.62 307 ARG A O 1
ATOM 2374 N N . VAL A 1 308 ? 6.959 3.718 -24.641 1.00 82.19 308 VAL A N 1
ATOM 2375 C CA . VAL A 1 308 ? 7.064 4.276 -23.287 1.00 82.19 308 VAL A CA 1
ATOM 2376 C C . VAL A 1 308 ? 8.255 3.684 -22.548 1.00 82.19 308 VAL A C 1
ATOM 2378 O O . VAL A 1 308 ? 9.017 2.869 -23.067 1.00 82.19 308 VAL A O 1
ATOM 2381 N N . TYR A 1 309 ? 8.406 4.075 -21.300 1.00 92.00 309 TYR A N 1
ATOM 2382 C CA . TYR A 1 309 ? 9.258 3.407 -20.336 1.00 92.00 309 TYR A CA 1
ATOM 2383 C C . TYR A 1 309 ? 8.528 3.388 -19.004 1.00 92.00 309 TYR A C 1
ATOM 2385 O O . TYR A 1 309 ? 7.657 4.226 -18.753 1.00 92.00 309 TYR A O 1
ATOM 2393 N N . PHE A 1 310 ? 8.879 2.436 -18.152 1.00 93.94 310 PHE A N 1
ATOM 2394 C CA . PHE A 1 310 ? 8.364 2.391 -16.793 1.00 93.94 310 PHE A CA 1
ATOM 2395 C C . PHE A 1 310 ? 9.495 2.706 -15.824 1.00 93.94 310 PHE A C 1
ATOM 2397 O O . PHE A 1 310 ? 10.582 2.142 -15.925 1.00 93.94 310 PHE A O 1
ATOM 2404 N N . CYS A 1 311 ? 9.233 3.626 -14.905 1.00 95.25 311 CYS A N 1
ATOM 2405 C CA . CYS A 1 311 ? 10.069 3.873 -13.741 1.00 95.25 311 CYS A CA 1
ATOM 2406 C C . CYS A 1 311 ? 9.507 3.129 -12.541 1.00 95.25 311 CYS A C 1
ATOM 2408 O O . CYS A 1 311 ? 8.296 2.900 -12.485 1.00 95.25 311 CYS A O 1
ATOM 2410 N N . GLN A 1 312 ? 10.361 2.837 -11.571 1.00 93.62 312 GLN A N 1
ATOM 2411 C CA . GLN A 1 312 ? 9.979 2.290 -10.277 1.00 93.62 312 GLN A CA 1
ATOM 2412 C C . GLN A 1 312 ? 10.781 2.884 -9.127 1.00 93.62 312 GLN A C 1
ATOM 2414 O O . GLN A 1 312 ? 11.917 3.340 -9.393 1.00 93.62 312 GLN A O 1
#

InterPro domains:
  IPR001304 C-type lectin-like [PF00059] (196-301)
  IPR001304 C-type lectin-like [PS50041] (184-298)
  IPR001304 C-type lectin-like [SM00034] (169-312)
  IPR002035 von Willebrand factor, type A [PF00092] (1-159)
  IPR002035 von Willebrand factor, type A [PS50234] (1-162)
  IPR002035 von Willebrand factor, type A [SM00327] (1-160)
  IPR016186 C-type lectin-like/link domain superfamily [G3DSA:3.10.100.10] (168-312)
  IPR016187 C-type lectin fold [SSF56436] (187-302)
  IPR036465 von Willebrand factor A-like domain superfamily [G3DSA:3.40.50.410] (1-167)
  IPR036465 von Willebrand factor A-like domain superfamily [SSF53300] (5-170)

Secondary structure (DSSP, 8-state):
--HHHHHHHHHHHHHHHHTS-B-SSSSS-B---EEEESSSEEEEE-TTT--SHHHHHHHHHTPPP---S---HHHHHHHHHHHHHTSPP-TT---EEEEEES---S--HHHHHHHHHTT-EEEEEE---TTPPPPSP-TTSPTT-EEETT-TTHHHHHHHHHHHHH--PPTTTEEEEE-TT--EEEEEEEEE-S---HHHHHHHHHTTT--BPP--SHHHHHHHHHHHHHTT-SS-EEEEEEEEETTEEEEESSTT-EEE--TTS---BPTT-S-TT--EEEEEE-STT-EEEEEE-TT----SS--EEEE-

pLDDT: mean 91.45, std 6.77, range [48.16, 98.25]

Radius of gyration: 25.08 Å; chains: 1; bounding box: 59×37×66 Å

Sequence (312 aa):
MTLQGLSVVQGFLSGIFESLSVSQGVGQYTRLGIVGFAANATVFNYLTDINSTDQALSAIRAIQYDGGDQVNLIPAFQTVQEVISTSDKRPNVKNLILIVTTACTDDPTPIAHQLKALDNVIVTLAYGQVDETPPPILTFASSGFNFTNKDVNLTQEILAAFCDSNCFCPSPRWRQFIDSTSKKYGECLYQGDIPTTWLEAQLTCESKLGYLMDELSSEKHYFVKKLAIAENIQPLAYWIGLTNKNGIWGWDRGINSTLPLTSNDYTNWAAGNPTDANNCTGEVQTLGFNVQWKTMACTTTLASDFRVYFCQ